Protein AF-A0A7S4ABC6-F1 (afdb_monomer_lite)

Sequence (219 aa):
KCPDIDGQDIGHNYNDQGQPLVSAASLENKSGLLPLHTALHVASSSECIELLIQSHPTGLVHSSEEQMQTPLVHAFSSEFSAPLQPVTNLKLLLAAYPTSRHGTYMDGRLAVKMEDALGMYPIHYACQNQTSFESIKIFIENFKRCVTYQNSDGDLPIHSMLSREHLFLAPTSGSVRGASLAKPLGLLTKKEKEWQKEVKQVQKLKMRILLEPLEMPEH

Secondary structure (DSSP, 8-state):
-PPP------TTSB-TTS-B---GGG---TTS--HHHHHHHTT--HHHHHHHHHH-GGGGGPPPTTT---HHHHHHSSTTTTTT--HHHHHHHTSEEE-STT--EEEGGGGGG---TTS--HHHHHHHTT--HHHHHHHHHH-GGGGG---TTS--HHHHHHT-TTTTS---S----S------GGG--HHHHHHHHHHHHHHHHHHHHHTSPP-PPP-

Radius of gyration: 21.7 Å; chains: 1; bounding box: 53×34×89 Å

pLDDT: mean 83.35, std 19.26, range [27.97, 98.12]

Structure (mmCIF, N/CA/C/O backbone):
data_AF-A0A7S4ABC6-F1
#
_entry.id   AF-A0A7S4ABC6-F1
#
loop_
_atom_site.group_PDB
_atom_site.id
_atom_site.type_symbol
_atom_site.label_atom_id
_atom_site.label_alt_id
_atom_site.label_comp_id
_atom_site.label_asym_id
_atom_site.label_entity_id
_atom_site.label_seq_id
_atom_site.pdbx_PDB_ins_code
_atom_site.Cartn_x
_atom_site.Cartn_y
_atom_site.Cartn_z
_atom_site.occupancy
_atom_site.B_iso_or_equiv
_atom_site.auth_seq_id
_atom_site.auth_comp_id
_atom_site.auth_asym_id
_atom_site.auth_atom_id
_atom_site.pdbx_PDB_model_num
ATOM 1 N N . LYS A 1 1 ? 18.495 8.854 -52.648 1.00 40.06 1 LYS A N 1
ATOM 2 C CA . LYS A 1 1 ? 18.164 9.969 -51.731 1.00 40.06 1 LYS A CA 1
ATOM 3 C C . LYS A 1 1 ? 16.650 10.011 -51.597 1.00 40.06 1 LYS A C 1
ATOM 5 O O . LYS A 1 1 ? 16.000 10.601 -52.447 1.00 40.06 1 LYS A O 1
ATOM 10 N N . CYS A 1 2 ? 16.114 9.291 -50.614 1.00 27.97 2 CYS A N 1
ATOM 11 C CA . CYS A 1 2 ? 14.751 9.520 -50.136 1.00 27.97 2 CYS A CA 1
ATOM 12 C C . CYS A 1 2 ? 14.827 10.616 -49.065 1.00 27.97 2 CYS A C 1
ATOM 14 O O . CYS A 1 2 ? 15.829 10.644 -48.347 1.00 27.97 2 CYS A O 1
ATOM 16 N N . PRO A 1 3 ? 13.868 11.551 -49.035 1.00 32.56 3 PRO A N 1
ATOM 17 C CA . PRO A 1 3 ? 13.955 12.740 -48.206 1.00 32.56 3 PRO A CA 1
ATOM 18 C C . PRO A 1 3 ? 13.598 12.419 -46.755 1.00 32.56 3 PRO A C 1
ATOM 20 O O . PRO A 1 3 ? 12.717 11.600 -46.497 1.00 32.56 3 PRO A O 1
ATOM 23 N N . ASP A 1 4 ? 14.304 13.089 -45.846 1.00 42.12 4 ASP A N 1
ATOM 24 C CA . ASP A 1 4 ? 14.007 13.166 -44.421 1.00 42.12 4 ASP A CA 1
ATOM 25 C C . ASP A 1 4 ? 12.549 13.586 -44.211 1.00 42.12 4 ASP A C 1
ATOM 27 O O . ASP A 1 4 ? 12.135 14.666 -44.640 1.00 42.12 4 ASP A O 1
ATOM 31 N N . ILE A 1 5 ? 11.778 12.727 -43.550 1.00 39.84 5 ILE A N 1
ATOM 32 C CA . ILE A 1 5 ? 10.480 13.080 -42.987 1.00 39.84 5 ILE A CA 1
ATOM 33 C C . ILE A 1 5 ? 10.521 12.645 -41.530 1.00 39.84 5 ILE A C 1
ATOM 35 O O . ILE A 1 5 ? 10.648 11.463 -41.225 1.00 39.84 5 ILE A O 1
ATOM 39 N N . ASP A 1 6 ? 10.462 13.666 -40.686 1.00 33.59 6 ASP A N 1
ATOM 40 C CA . ASP A 1 6 ? 10.336 13.658 -39.238 1.00 33.59 6 ASP A CA 1
ATOM 41 C C . ASP A 1 6 ? 11.548 13.133 -38.464 1.00 33.59 6 ASP A C 1
ATOM 43 O O . ASP A 1 6 ? 11.733 11.942 -38.232 1.00 33.59 6 ASP A O 1
ATOM 47 N N . GLY A 1 7 ? 12.338 14.092 -37.968 1.00 38.69 7 GLY A N 1
ATOM 48 C CA . GLY A 1 7 ? 13.243 13.925 -36.833 1.00 38.69 7 GLY A CA 1
ATOM 49 C C . GLY A 1 7 ? 12.483 13.549 -35.558 1.00 38.69 7 GLY A C 1
ATOM 50 O O . GLY A 1 7 ? 12.414 14.326 -34.609 1.00 38.69 7 GLY A O 1
ATOM 51 N N . GLN A 1 8 ? 11.893 12.357 -35.549 1.00 38.25 8 GLN A N 1
ATOM 52 C CA . GLN A 1 8 ? 11.327 11.707 -34.383 1.00 38.25 8 GLN A CA 1
ATOM 53 C C . GLN A 1 8 ? 12.439 10.927 -33.703 1.00 38.25 8 GLN A C 1
ATOM 55 O O . GLN A 1 8 ? 12.817 9.829 -34.107 1.00 38.25 8 GLN A O 1
ATOM 60 N N . ASP A 1 9 ? 12.970 11.586 -32.681 1.00 44.16 9 ASP A N 1
ATOM 61 C CA . ASP A 1 9 ? 13.775 11.039 -31.606 1.00 44.16 9 ASP A CA 1
ATOM 62 C C . ASP A 1 9 ? 13.458 9.551 -31.363 1.00 44.16 9 ASP A C 1
ATOM 64 O O . ASP A 1 9 ? 12.381 9.179 -30.890 1.00 44.16 9 ASP A O 1
ATOM 68 N N . ILE A 1 10 ? 14.420 8.683 -31.683 1.00 41.75 10 ILE A N 1
ATOM 69 C CA . ILE A 1 10 ? 14.470 7.255 -31.317 1.00 41.75 10 ILE A CA 1
ATOM 70 C C . ILE A 1 10 ? 14.699 7.076 -29.798 1.00 41.75 10 ILE A C 1
ATOM 72 O O . ILE A 1 10 ? 15.300 6.103 -29.344 1.00 41.75 10 ILE A O 1
ATOM 76 N N . GLY A 1 11 ? 14.204 8.033 -29.013 1.00 44.66 11 GLY A N 1
ATOM 77 C CA . GLY A 1 11 ? 14.556 8.310 -27.637 1.00 44.66 11 GLY A CA 1
ATOM 78 C C . GLY A 1 11 ? 14.325 7.142 -26.686 1.00 44.66 11 GLY A C 1
ATOM 79 O O . GLY A 1 11 ? 13.209 6.654 -26.502 1.00 44.66 11 GLY A O 1
ATOM 80 N N . HIS A 1 12 ? 15.424 6.797 -26.015 1.00 52.50 12 HIS A N 1
ATOM 81 C CA . HIS A 1 12 ? 15.518 6.314 -24.632 1.00 52.50 12 HIS A CA 1
ATOM 82 C C . HIS A 1 12 ? 15.431 4.822 -24.320 1.00 52.50 12 HIS A C 1
ATOM 84 O O . HIS A 1 12 ? 15.681 4.472 -23.171 1.00 52.50 12 HIS A O 1
ATOM 90 N N . ASN A 1 13 ? 15.203 3.929 -25.285 1.00 54.66 13 ASN A N 1
ATOM 91 C CA . ASN A 1 13 ? 15.213 2.489 -24.977 1.00 54.66 13 ASN A CA 1
ATOM 92 C C . ASN A 1 13 ? 16.492 1.763 -25.369 1.00 54.66 13 ASN A C 1
ATOM 94 O O . ASN A 1 13 ? 16.664 0.634 -24.927 1.00 54.66 13 ASN A O 1
ATOM 98 N N . TYR A 1 14 ? 17.379 2.370 -26.158 1.00 61.16 14 TYR A N 1
ATOM 99 C CA . TYR A 1 14 ? 18.653 1.773 -26.545 1.00 61.16 14 TYR A CA 1
ATOM 100 C C . TYR A 1 14 ? 19.758 2.837 -26.562 1.00 61.16 14 TYR A C 1
ATOM 102 O O . TYR A 1 14 ? 19.490 3.994 -26.874 1.00 61.16 14 TYR A O 1
ATOM 110 N N . ASN A 1 15 ? 20.982 2.468 -26.183 1.00 67.88 15 ASN A N 1
ATOM 111 C CA . ASN A 1 15 ? 22.143 3.353 -26.273 1.00 67.88 15 ASN A CA 1
ATOM 112 C C . ASN A 1 15 ? 22.646 3.455 -27.727 1.00 67.88 15 ASN A C 1
ATOM 114 O O . ASN A 1 15 ? 22.179 2.728 -28.605 1.00 67.88 15 ASN A O 1
ATOM 118 N N . ASP A 1 16 ? 23.654 4.296 -27.974 1.00 74.81 16 ASP A N 1
ATOM 119 C CA . ASP A 1 16 ? 24.271 4.487 -29.302 1.00 74.81 16 ASP A CA 1
ATOM 120 C C . ASP A 1 16 ? 24.864 3.197 -29.912 1.00 74.81 16 ASP A C 1
ATOM 122 O O . ASP A 1 16 ? 25.225 3.157 -31.086 1.00 74.81 16 ASP A O 1
ATOM 126 N N . GLN A 1 17 ? 24.970 2.128 -29.118 1.00 71.25 17 GLN A N 1
ATOM 127 C CA . GLN A 1 17 ? 25.455 0.806 -29.519 1.00 71.25 17 GLN A CA 1
ATOM 128 C C . GLN A 1 17 ? 24.309 -0.190 -29.774 1.00 71.25 17 GLN A C 1
ATOM 130 O O . GLN A 1 17 ? 24.563 -1.370 -30.012 1.00 71.25 17 GLN A O 1
ATOM 135 N N . GLY A 1 18 ? 23.047 0.252 -29.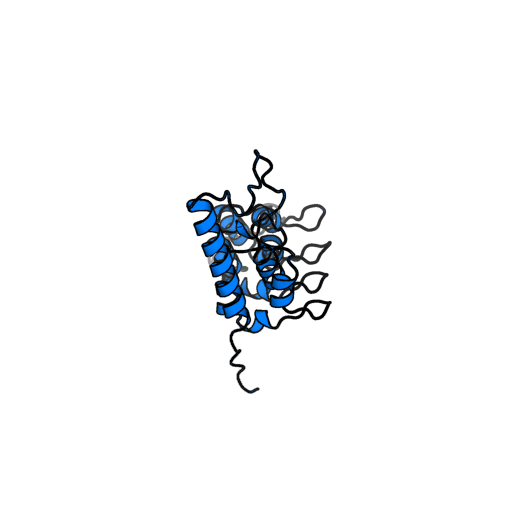711 1.00 66.81 18 GLY A N 1
ATOM 136 C CA . GLY A 1 18 ? 21.872 -0.599 -29.899 1.00 66.81 18 GLY A CA 1
ATOM 137 C C . GLY A 1 18 ? 21.605 -1.559 -28.736 1.00 66.81 18 GLY A C 1
ATOM 138 O O . GLY A 1 18 ? 20.903 -2.552 -28.921 1.00 66.81 18 GLY A O 1
ATOM 139 N N . GLN A 1 19 ? 22.150 -1.298 -27.542 1.00 62.00 19 GLN A N 1
ATOM 140 C CA . GLN A 1 19 ? 21.873 -2.081 -26.331 1.00 62.00 19 GLN A CA 1
ATOM 141 C C . GLN A 1 19 ? 20.716 -1.465 -25.552 1.00 62.00 19 GLN A C 1
ATOM 143 O O . GLN A 1 19 ? 20.691 -0.241 -25.429 1.00 62.00 19 GLN A O 1
ATOM 148 N N . PRO A 1 20 ? 19.789 -2.265 -25.000 1.00 62.12 20 PRO A N 1
ATOM 149 C CA . PRO A 1 20 ? 18.655 -1.723 -24.276 1.00 62.12 20 PRO A CA 1
ATOM 150 C C . PRO A 1 20 ? 19.123 -0.910 -23.064 1.00 62.12 20 PRO A C 1
ATOM 152 O O . PRO A 1 20 ? 19.943 -1.374 -22.271 1.00 62.12 20 PRO A O 1
ATOM 155 N N . LEU A 1 21 ? 18.614 0.312 -22.926 1.00 64.25 21 LEU A N 1
ATOM 156 C CA . LEU A 1 21 ? 18.840 1.154 -21.758 1.00 64.25 21 LEU A CA 1
ATOM 157 C C . LEU A 1 21 ? 17.998 0.596 -20.611 1.00 64.25 21 LEU A C 1
ATOM 159 O O . LEU A 1 21 ? 16.775 0.709 -20.602 1.00 64.25 21 LEU A O 1
ATOM 163 N N . VAL A 1 22 ? 18.664 -0.050 -19.655 1.00 70.75 22 VAL A N 1
ATOM 164 C CA . VAL A 1 22 ? 18.011 -0.616 -18.473 1.00 70.75 22 VAL A CA 1
ATOM 165 C C . VAL A 1 22 ? 18.016 0.426 -17.362 1.00 70.75 22 VAL A C 1
ATOM 167 O O . VAL A 1 22 ? 19.072 0.911 -16.954 1.00 70.75 22 VAL A O 1
ATOM 170 N N . SER A 1 23 ? 16.832 0.776 -16.865 1.00 84.31 23 SER A N 1
ATOM 171 C CA . SER A 1 23 ? 16.703 1.635 -15.690 1.00 84.31 23 SER A CA 1
ATOM 172 C C . SER A 1 23 ? 17.055 0.844 -14.434 1.00 84.31 23 SER A C 1
ATOM 174 O O . SER A 1 23 ? 16.576 -0.270 -14.243 1.00 84.31 23 SER A O 1
ATOM 176 N N . ALA A 1 24 ? 17.824 1.435 -13.516 1.00 89.31 24 ALA A N 1
ATOM 177 C CA . ALA A 1 24 ? 18.061 0.820 -12.208 1.00 89.31 24 ALA A CA 1
ATOM 178 C C . ALA A 1 24 ? 16.746 0.557 -11.443 1.00 89.31 24 ALA A C 1
ATOM 180 O O . ALA A 1 24 ? 16.688 -0.352 -10.622 1.00 89.31 24 ALA A O 1
ATOM 181 N N . ALA A 1 25 ? 15.675 1.303 -11.753 1.00 92.94 25 ALA A N 1
ATOM 182 C CA . ALA A 1 25 ? 14.343 1.098 -11.187 1.00 92.94 25 ALA A CA 1
ATOM 183 C C . ALA A 1 25 ? 13.691 -0.240 -11.593 1.00 92.94 25 ALA A C 1
ATOM 185 O O . ALA A 1 25 ? 12.755 -0.671 -10.921 1.00 92.94 25 ALA A O 1
ATOM 186 N N . SER A 1 26 ? 14.172 -0.895 -12.657 1.00 92.62 26 SER A N 1
ATOM 187 C CA . SER A 1 26 ? 13.672 -2.191 -13.135 1.00 92.62 26 SER A CA 1
ATOM 188 C C . SER A 1 26 ? 14.582 -3.370 -12.780 1.00 92.62 26 SER A C 1
ATOM 190 O O . SER A 1 26 ? 14.360 -4.468 -13.279 1.00 92.62 26 SER A O 1
ATOM 192 N N . LEU A 1 27 ? 15.641 -3.153 -11.994 1.00 93.94 27 LEU A N 1
ATOM 193 C CA . LEU A 1 27 ? 16.567 -4.211 -11.594 1.00 93.94 27 LEU A CA 1
ATOM 194 C C . LEU A 1 27 ? 16.176 -4.774 -10.231 1.00 93.94 27 LEU A C 1
ATOM 196 O O . LEU A 1 27 ? 16.007 -4.034 -9.265 1.00 93.94 27 LEU A O 1
ATOM 200 N N . GLU A 1 28 ? 16.078 -6.092 -10.153 1.00 95.19 28 GLU A N 1
ATOM 201 C CA . GLU A 1 28 ? 15.758 -6.801 -8.921 1.00 95.19 28 GLU A CA 1
ATOM 202 C C . GLU A 1 28 ? 17.008 -7.042 -8.069 1.00 95.19 28 GLU A C 1
ATOM 204 O O . GLU A 1 28 ? 18.119 -7.239 -8.572 1.00 95.19 28 GLU A O 1
ATOM 209 N N . ASN A 1 29 ? 16.828 -7.050 -6.748 1.00 94.38 29 ASN A N 1
ATOM 210 C CA . ASN A 1 29 ? 17.821 -7.622 -5.845 1.00 94.38 29 ASN A CA 1
ATOM 211 C C . ASN A 1 29 ? 17.721 -9.164 -5.821 1.00 94.38 29 ASN A C 1
ATOM 213 O O . ASN A 1 29 ? 16.922 -9.767 -6.528 1.00 94.38 29 ASN A O 1
ATOM 217 N N . LYS A 1 30 ? 18.522 -9.824 -4.974 1.00 93.31 30 LYS A N 1
ATOM 218 C CA . LYS A 1 30 ? 18.563 -11.298 -4.882 1.00 93.31 30 LYS A CA 1
ATOM 219 C C . LYS A 1 30 ? 17.258 -11.967 -4.422 1.00 93.31 30 LYS A C 1
ATOM 221 O O . LYS A 1 30 ? 17.176 -13.181 -4.521 1.00 93.31 30 LYS A O 1
ATOM 226 N N . SER A 1 31 ? 16.299 -11.200 -3.908 1.00 90.19 31 SER A N 1
ATOM 227 C CA . SER A 1 31 ? 14.981 -11.681 -3.475 1.00 90.19 31 SER A CA 1
ATOM 228 C C . SER A 1 31 ? 13.872 -11.299 -4.465 1.00 90.19 31 SER A C 1
ATOM 230 O O . SER A 1 31 ? 12.691 -11.324 -4.116 1.00 90.19 31 SER A O 1
ATOM 232 N N . GLY A 1 32 ? 14.233 -10.870 -5.680 1.00 95.00 32 GLY A N 1
ATOM 233 C CA . GLY A 1 32 ? 13.274 -10.437 -6.697 1.00 95.00 32 GLY A CA 1
ATOM 234 C C . GLY A 1 32 ? 12.625 -9.082 -6.394 1.00 95.00 32 GLY A C 1
ATOM 235 O O . GLY A 1 32 ? 11.527 -8.797 -6.857 1.00 95.00 32 GLY A O 1
ATOM 236 N N . LEU A 1 33 ? 13.238 -8.241 -5.548 1.00 96.69 33 LEU A N 1
ATOM 237 C CA . LEU A 1 33 ? 12.654 -6.949 -5.170 1.00 96.69 33 LEU A CA 1
ATOM 238 C C . LEU A 1 33 ? 13.211 -5.812 -6.024 1.00 96.69 33 LEU A C 1
ATOM 240 O O . LEU A 1 33 ? 14.406 -5.515 -5.979 1.00 96.69 33 LEU A O 1
ATOM 244 N N . LEU A 1 34 ? 12.317 -5.109 -6.723 1.00 97.38 34 LEU A N 1
ATOM 245 C CA . LEU A 1 34 ? 12.606 -3.802 -7.327 1.00 97.38 34 LEU A CA 1
ATOM 246 C C . LEU A 1 34 ? 12.896 -2.721 -6.262 1.00 97.38 34 LEU A C 1
ATOM 248 O O . LEU A 1 34 ? 12.367 -2.808 -5.149 1.00 97.38 34 LEU A O 1
ATOM 252 N N . PRO A 1 35 ? 13.602 -1.622 -6.597 1.00 97.94 35 PRO A N 1
ATOM 253 C CA . PRO A 1 35 ? 13.795 -0.488 -5.689 1.00 97.94 35 PRO A CA 1
ATOM 254 C C . PRO A 1 35 ? 12.489 0.088 -5.126 1.00 97.94 35 PRO A C 1
ATOM 256 O O . PRO A 1 35 ? 12.461 0.525 -3.977 1.00 97.94 35 PRO A O 1
ATOM 259 N N . LEU A 1 36 ? 11.395 0.030 -5.898 1.00 98.00 36 LEU A N 1
ATOM 260 C CA . LEU A 1 36 ? 10.066 0.460 -5.457 1.00 98.00 36 LEU A CA 1
ATOM 261 C C . LEU A 1 36 ? 9.555 -0.344 -4.248 1.00 98.00 36 LEU A C 1
ATOM 263 O O . LEU A 1 36 ? 8.989 0.248 -3.331 1.00 98.00 36 LEU A O 1
ATOM 267 N N . HIS A 1 37 ? 9.814 -1.657 -4.191 1.00 97.81 37 HIS A N 1
ATOM 268 C CA . HIS A 1 37 ? 9.481 -2.485 -3.025 1.00 97.81 37 HIS A CA 1
ATOM 269 C C . HIS A 1 37 ? 10.192 -1.979 -1.774 1.00 97.81 37 HIS A C 1
ATOM 271 O O . HIS A 1 37 ? 9.564 -1.764 -0.741 1.00 97.81 37 HIS A O 1
ATOM 277 N N . THR A 1 38 ? 11.502 -1.749 -1.881 1.00 96.75 38 THR A N 1
ATOM 278 C CA . THR A 1 38 ? 12.335 -1.291 -0.764 1.00 96.75 38 THR A CA 1
ATOM 279 C C . THR A 1 38 ? 11.913 0.095 -0.289 1.00 96.75 38 THR A C 1
ATOM 281 O O . THR A 1 38 ? 11.763 0.312 0.912 1.00 96.75 38 THR A O 1
ATOM 284 N N . ALA A 1 39 ? 11.671 1.025 -1.218 1.00 97.81 39 ALA A N 1
ATOM 285 C CA . ALA A 1 39 ? 11.246 2.383 -0.896 1.00 97.81 39 ALA A CA 1
ATOM 286 C C . ALA A 1 39 ? 9.916 2.393 -0.126 1.00 97.81 39 ALA A C 1
ATOM 288 O O . ALA A 1 39 ? 9.782 3.116 0.863 1.00 97.81 39 ALA A O 1
ATOM 289 N N . LEU A 1 40 ? 8.962 1.546 -0.523 1.00 97.81 40 LEU A N 1
ATOM 290 C CA . LEU A 1 40 ? 7.694 1.384 0.185 1.00 97.81 40 LEU A CA 1
ATOM 291 C C . LEU A 1 40 ? 7.864 0.658 1.515 1.00 97.81 40 LEU A C 1
ATOM 293 O O . LEU A 1 40 ? 7.291 1.102 2.503 1.00 97.81 40 LEU A O 1
ATOM 297 N N . HIS A 1 41 ? 8.691 -0.384 1.586 1.00 95.25 41 HIS A N 1
ATOM 298 C CA . HIS A 1 41 ? 8.956 -1.092 2.837 1.00 95.25 41 HIS A CA 1
ATOM 299 C C . HIS A 1 41 ? 9.500 -0.161 3.929 1.00 95.25 41 HIS A C 1
ATOM 301 O O . HIS A 1 41 ? 9.188 -0.350 5.099 1.00 95.25 41 HIS A O 1
ATOM 307 N N . VAL A 1 42 ? 10.267 0.872 3.573 1.00 94.75 42 VAL A N 1
ATOM 308 C CA . VAL A 1 42 ? 10.782 1.868 4.533 1.00 94.75 42 VAL A CA 1
ATOM 309 C C . VAL A 1 42 ? 9.937 3.147 4.622 1.00 94.75 42 VAL A C 1
ATOM 311 O O . VAL A 1 42 ? 10.363 4.106 5.258 1.00 94.75 42 VAL A O 1
ATOM 314 N N . ALA A 1 43 ? 8.754 3.177 3.994 1.00 95.69 43 ALA A N 1
ATOM 315 C CA . ALA A 1 43 ? 7.861 4.341 3.922 1.00 95.69 43 ALA A CA 1
ATOM 316 C C . ALA A 1 43 ? 8.571 5.629 3.443 1.00 95.69 43 ALA A C 1
ATOM 318 O O . ALA A 1 43 ? 8.463 6.693 4.053 1.00 95.69 43 ALA A O 1
ATOM 319 N N . SER A 1 44 ? 9.315 5.519 2.337 1.00 97.31 44 SER A N 1
ATOM 320 C CA . SER A 1 44 ? 10.036 6.633 1.705 1.00 97.31 44 SER A CA 1
ATOM 321 C C . SER A 1 44 ? 9.103 7.765 1.248 1.00 97.31 44 SER A C 1
ATOM 323 O O . SER A 1 44 ? 7.888 7.584 1.116 1.00 97.31 44 SER A O 1
ATOM 325 N N . SER A 1 45 ? 9.682 8.943 0.984 1.00 97.50 45 SER A N 1
ATOM 326 C CA . SER A 1 45 ? 8.923 10.133 0.580 1.00 97.50 45 SER A CA 1
ATOM 327 C C . SER A 1 45 ? 8.191 9.939 -0.750 1.00 97.50 45 SER A C 1
ATOM 329 O O . SER A 1 45 ? 8.623 9.167 -1.610 1.00 97.50 45 SER A O 1
ATOM 331 N N . SER A 1 46 ? 7.093 10.671 -0.936 1.00 97.69 46 SER A N 1
ATOM 332 C CA . SER A 1 46 ? 6.271 10.568 -2.142 1.00 97.69 46 SER A CA 1
ATOM 333 C C . SER A 1 46 ? 7.023 10.958 -3.410 1.00 97.69 46 SER A C 1
ATOM 335 O O . SER A 1 46 ? 6.782 10.355 -4.445 1.00 97.69 46 SER A O 1
ATOM 337 N N . GLU A 1 47 ? 7.987 11.876 -3.324 1.00 97.69 47 GLU A N 1
ATOM 338 C CA . GLU A 1 47 ? 8.851 12.257 -4.445 1.00 97.69 47 GLU A CA 1
ATOM 339 C C . GLU A 1 47 ? 9.740 11.086 -4.884 1.00 97.69 47 GLU A C 1
ATOM 341 O O . GLU A 1 47 ? 9.900 10.832 -6.075 1.00 97.69 47 GLU A O 1
ATOM 346 N N . CYS A 1 48 ? 10.291 10.327 -3.929 1.00 97.44 48 CYS A N 1
ATOM 347 C CA . CYS A 1 48 ? 11.077 9.132 -4.236 1.00 97.44 48 CYS A CA 1
ATOM 348 C C . CYS A 1 48 ? 10.209 8.058 -4.906 1.00 97.44 48 CYS A C 1
ATOM 350 O O . CYS A 1 48 ? 10.608 7.482 -5.920 1.00 97.44 48 CYS A O 1
ATOM 352 N N . ILE A 1 49 ? 9.007 7.824 -4.372 1.00 98.12 49 ILE A N 1
ATOM 353 C CA . ILE A 1 49 ? 8.047 6.872 -4.941 1.00 98.12 49 ILE A CA 1
ATOM 354 C C . ILE A 1 49 ? 7.620 7.293 -6.350 1.00 98.12 49 ILE A C 1
ATOM 356 O O . ILE A 1 49 ? 7.627 6.469 -7.261 1.00 98.12 49 ILE A O 1
ATOM 360 N N . GLU A 1 50 ? 7.303 8.570 -6.554 1.00 96.50 50 GLU A N 1
ATOM 361 C CA . GLU A 1 50 ? 6.897 9.105 -7.851 1.00 96.50 50 GLU A CA 1
ATOM 362 C C . GLU A 1 50 ? 7.998 8.943 -8.905 1.00 96.50 50 GLU A C 1
ATOM 364 O O . GLU A 1 50 ? 7.719 8.434 -9.989 1.00 96.50 50 GLU A O 1
ATOM 369 N N . LEU A 1 51 ? 9.251 9.280 -8.578 1.00 95.31 51 LEU A N 1
ATOM 370 C CA . LEU A 1 51 ? 10.385 9.106 -9.491 1.00 95.31 51 LEU A CA 1
ATOM 371 C C . LEU A 1 51 ? 10.586 7.639 -9.897 1.00 95.31 51 LEU A C 1
ATOM 373 O O . LEU A 1 51 ? 10.842 7.349 -11.068 1.00 95.31 51 LEU A O 1
ATOM 377 N N . LEU A 1 52 ? 10.454 6.705 -8.949 1.00 96.06 52 LEU A N 1
ATOM 378 C CA . LEU A 1 52 ? 10.577 5.272 -9.226 1.00 96.06 52 LEU A CA 1
ATOM 379 C C . LEU A 1 52 ? 9.444 4.767 -10.128 1.00 96.06 52 LEU A C 1
ATOM 381 O O . LEU A 1 52 ? 9.715 4.031 -11.077 1.00 96.06 52 LEU A O 1
ATOM 385 N N . ILE A 1 53 ? 8.201 5.193 -9.879 1.00 94.88 53 ILE A N 1
ATOM 386 C CA . ILE A 1 53 ? 7.052 4.813 -10.711 1.00 94.88 53 ILE A CA 1
ATOM 387 C C . ILE A 1 53 ? 7.178 5.410 -12.115 1.00 94.88 53 ILE A C 1
ATOM 389 O O . ILE A 1 53 ? 6.999 4.688 -13.089 1.00 94.88 53 ILE A O 1
ATOM 393 N N . GLN A 1 54 ? 7.531 6.692 -12.247 1.00 90.88 54 GLN A N 1
ATOM 394 C CA . GLN A 1 54 ? 7.729 7.338 -13.551 1.00 90.88 54 GLN A CA 1
ATOM 395 C C . GLN A 1 54 ? 8.842 6.665 -14.366 1.00 90.88 54 GLN A C 1
ATOM 397 O O . GLN A 1 54 ? 8.729 6.544 -15.583 1.00 90.88 54 GLN A O 1
ATOM 402 N N . SER A 1 55 ? 9.896 6.192 -13.695 1.00 90.12 55 SER A N 1
ATOM 403 C CA . SER A 1 55 ? 11.021 5.509 -14.341 1.00 90.12 55 SER A CA 1
ATOM 404 C C . SER A 1 55 ? 10.706 4.068 -14.752 1.00 90.12 55 SER A C 1
ATOM 406 O O . SER A 1 55 ? 11.312 3.557 -15.693 1.00 90.12 55 SER A O 1
ATOM 408 N N . HIS A 1 56 ? 9.809 3.383 -14.035 1.00 92.00 56 HIS A N 1
ATOM 409 C CA . HIS A 1 56 ? 9.421 2.006 -14.337 1.00 92.00 56 HIS A CA 1
ATOM 410 C C . HIS A 1 56 ? 7.967 1.702 -13.918 1.00 92.00 56 HIS A C 1
ATOM 412 O O . HIS A 1 56 ? 7.730 1.017 -12.918 1.00 92.00 56 HIS A O 1
ATOM 418 N N . PRO A 1 57 ? 6.965 2.155 -14.695 1.00 92.94 57 PRO A N 1
ATOM 419 C CA . PRO A 1 57 ? 5.561 2.053 -14.292 1.00 92.94 57 PRO A CA 1
ATOM 420 C C . PRO A 1 57 ? 5.033 0.618 -14.208 1.00 92.94 57 PRO A C 1
ATOM 422 O O . PRO A 1 57 ? 4.164 0.320 -13.392 1.00 92.94 57 PRO A O 1
ATOM 425 N N . THR A 1 58 ? 5.573 -0.302 -15.015 1.00 92.44 58 THR A N 1
ATOM 426 C CA . THR A 1 58 ? 5.247 -1.738 -14.929 1.00 92.44 58 THR A CA 1
ATOM 427 C C . THR A 1 58 ? 5.638 -2.347 -13.584 1.00 92.44 58 THR A C 1
ATOM 429 O O . THR A 1 58 ? 5.051 -3.348 -13.181 1.00 92.44 58 THR A O 1
ATOM 432 N N . GLY A 1 59 ? 6.558 -1.710 -12.851 1.00 94.31 59 GLY A N 1
ATOM 433 C CA . GLY A 1 59 ? 6.953 -2.106 -11.505 1.00 94.31 59 GLY A CA 1
ATOM 434 C C . GLY A 1 59 ? 5.814 -2.082 -10.486 1.00 94.31 59 GLY A C 1
ATOM 435 O O . GLY A 1 59 ? 5.894 -2.808 -9.504 1.00 94.31 59 GLY A O 1
ATOM 436 N N . LEU A 1 60 ? 4.734 -1.321 -10.725 1.00 96.06 60 LEU A N 1
ATOM 437 C CA . LEU A 1 60 ? 3.560 -1.236 -9.837 1.00 96.06 60 LEU A CA 1
ATOM 438 C C . LEU A 1 60 ? 2.896 -2.592 -9.548 1.00 96.06 60 LEU A C 1
ATOM 440 O O . LEU A 1 60 ? 2.299 -2.766 -8.488 1.00 96.06 60 LEU A O 1
ATOM 444 N N . VAL A 1 61 ? 2.994 -3.534 -10.488 1.00 95.88 61 VAL A N 1
ATOM 445 C CA . VAL A 1 61 ? 2.392 -4.878 -10.414 1.00 95.88 61 VAL A CA 1
ATOM 446 C C . VAL A 1 61 ? 3.446 -5.986 -10.432 1.00 95.88 61 VAL A C 1
ATOM 448 O O . VAL A 1 61 ? 3.120 -7.150 -10.637 1.00 95.88 61 VAL A O 1
ATOM 451 N N . HIS A 1 62 ? 4.720 -5.637 -10.256 1.00 96.06 62 HIS A N 1
ATOM 452 C CA . HIS A 1 62 ? 5.793 -6.619 -10.222 1.00 96.06 62 HIS A CA 1
ATOM 453 C C . HIS A 1 62 ? 5.736 -7.404 -8.912 1.00 96.06 62 HIS A C 1
ATOM 455 O O . HIS A 1 62 ? 5.844 -6.809 -7.847 1.00 96.06 62 HIS A O 1
ATOM 461 N N . SER A 1 63 ? 5.584 -8.720 -8.984 1.00 95.62 63 SER A N 1
ATOM 462 C CA . SER A 1 63 ? 5.594 -9.592 -7.810 1.00 95.62 63 SER A CA 1
ATOM 463 C C . SER A 1 63 ? 7.007 -10.079 -7.512 1.00 95.62 63 SER A C 1
ATOM 465 O O . SER A 1 63 ? 7.696 -10.532 -8.420 1.00 95.62 63 SER A O 1
ATOM 467 N N . SER A 1 64 ? 7.406 -10.036 -6.241 1.00 94.31 64 SER A N 1
ATOM 468 C CA . SER A 1 64 ? 8.667 -10.625 -5.787 1.00 94.31 64 SER A CA 1
ATOM 469 C C . SER A 1 64 ? 8.725 -12.135 -6.027 1.00 94.31 64 SER A C 1
ATOM 471 O O . SER A 1 64 ? 7.698 -12.815 -6.019 1.00 94.31 64 SER A O 1
ATOM 473 N N . GLU A 1 65 ? 9.928 -12.680 -6.192 1.00 90.38 65 GLU A N 1
ATOM 474 C CA . GLU A 1 65 ? 10.106 -14.104 -6.501 1.00 90.38 65 GLU A CA 1
ATOM 475 C C . GLU A 1 65 ? 9.729 -15.009 -5.316 1.00 90.38 65 GLU A C 1
ATOM 477 O O . GLU A 1 65 ? 9.045 -16.014 -5.489 1.00 90.38 65 GLU A O 1
ATOM 482 N N . GLU A 1 66 ? 10.132 -14.641 -4.096 1.00 88.25 66 GLU A N 1
ATOM 483 C CA . GLU A 1 66 ? 9.989 -15.521 -2.925 1.00 88.25 66 GLU A CA 1
ATOM 484 C C . GLU A 1 66 ? 8.559 -15.598 -2.372 1.00 88.25 66 GLU A C 1
ATOM 486 O O . GLU A 1 66 ? 8.145 -16.643 -1.877 1.00 88.25 66 GLU A O 1
ATOM 491 N N . GLN A 1 67 ? 7.820 -14.485 -2.393 1.00 92.75 67 GLN A N 1
ATOM 492 C CA . GLN A 1 67 ? 6.515 -14.368 -1.724 1.00 92.75 67 GLN A CA 1
ATOM 493 C C . GLN A 1 67 ? 5.414 -13.866 -2.657 1.00 92.75 67 GLN A C 1
ATOM 495 O O . GLN A 1 67 ? 4.293 -13.664 -2.209 1.00 92.75 67 GLN A O 1
ATOM 500 N N . MET A 1 68 ? 5.707 -13.636 -3.940 1.00 95.56 68 MET A N 1
ATOM 501 C CA . MET A 1 68 ? 4.768 -13.057 -4.907 1.00 95.56 68 MET A CA 1
ATOM 502 C C . MET A 1 68 ? 4.222 -11.678 -4.500 1.00 95.56 68 MET A C 1
ATOM 504 O O . MET A 1 68 ? 3.173 -11.242 -4.978 1.00 95.56 68 MET A O 1
ATOM 508 N N . GLN A 1 69 ? 4.935 -10.955 -3.635 1.00 95.81 69 GLN A N 1
ATOM 509 C CA . GLN A 1 69 ? 4.456 -9.693 -3.082 1.00 95.81 69 GLN A CA 1
ATOM 510 C C . GLN A 1 69 ? 4.693 -8.554 -4.062 1.00 95.81 69 GLN A C 1
ATOM 512 O O . GLN A 1 69 ? 5.818 -8.335 -4.499 1.00 95.81 69 GLN A O 1
ATOM 517 N N . THR A 1 70 ? 3.634 -7.808 -4.366 1.00 97.19 70 THR A N 1
ATOM 518 C CA . THR A 1 70 ? 3.725 -6.562 -5.135 1.00 97.19 70 THR A CA 1
ATOM 519 C C . THR A 1 70 ? 4.270 -5.419 -4.268 1.00 97.19 70 THR A C 1
ATOM 521 O O . THR A 1 70 ? 4.244 -5.513 -3.030 1.00 97.19 70 THR A O 1
ATOM 524 N N . PRO A 1 71 ? 4.677 -4.273 -4.854 1.00 97.69 71 PRO A N 1
ATOM 525 C CA . PRO A 1 71 ? 5.106 -3.130 -4.058 1.00 97.69 71 PRO A CA 1
ATOM 526 C C . PRO A 1 71 ? 3.996 -2.628 -3.128 1.00 97.69 71 PRO A C 1
ATOM 528 O O . PRO A 1 71 ? 4.269 -2.219 -2.000 1.00 97.69 71 PRO A O 1
ATOM 531 N N . LEU A 1 72 ? 2.732 -2.715 -3.562 1.00 97.62 72 LEU A N 1
ATOM 532 C CA . LEU A 1 72 ? 1.583 -2.330 -2.745 1.00 97.62 72 LEU A CA 1
ATOM 533 C C . LEU A 1 72 ? 1.411 -3.242 -1.520 1.00 97.62 72 LEU A C 1
ATOM 535 O O . LEU A 1 72 ? 1.094 -2.737 -0.446 1.00 97.62 72 LEU A O 1
ATOM 539 N N . VAL A 1 73 ? 1.668 -4.551 -1.640 1.00 96.94 73 VAL A N 1
ATOM 540 C CA . VAL A 1 73 ? 1.718 -5.456 -0.477 1.00 96.94 73 VAL A CA 1
ATOM 541 C C . VAL A 1 73 ? 2.861 -5.055 0.461 1.00 96.94 73 VAL A C 1
ATOM 543 O O . VAL A 1 73 ? 2.645 -4.892 1.660 1.00 96.94 73 VAL A O 1
ATOM 546 N N . HIS A 1 74 ? 4.061 -4.809 -0.074 1.00 95.31 74 HIS A N 1
ATOM 547 C CA . HIS A 1 74 ? 5.229 -4.395 0.718 1.00 95.31 74 HIS A CA 1
ATOM 548 C C . HIS A 1 74 ? 5.044 -3.072 1.474 1.00 95.31 74 HIS A C 1
ATOM 550 O O . HIS A 1 74 ? 5.600 -2.906 2.560 1.00 95.31 74 HIS A O 1
ATOM 556 N N . ALA A 1 75 ? 4.239 -2.146 0.946 1.00 96.88 75 ALA A N 1
ATOM 557 C CA . ALA A 1 75 ? 3.893 -0.912 1.649 1.00 96.88 75 ALA A CA 1
ATOM 558 C C . ALA A 1 75 ? 3.197 -1.179 2.998 1.00 96.88 75 ALA A C 1
ATOM 560 O O . ALA A 1 75 ? 3.344 -0.387 3.934 1.00 96.88 75 ALA A O 1
ATOM 561 N N . PHE A 1 76 ? 2.464 -2.293 3.110 1.00 97.06 76 PHE A N 1
ATOM 562 C CA . PHE A 1 76 ? 1.638 -2.615 4.274 1.00 97.06 76 PHE A CA 1
ATOM 563 C C . PHE A 1 76 ? 2.048 -3.890 5.022 1.00 97.06 76 PHE A C 1
ATOM 565 O O . PHE A 1 76 ? 1.512 -4.132 6.100 1.00 97.06 76 PHE A O 1
ATOM 572 N N . SER A 1 77 ? 2.993 -4.690 4.520 1.00 93.62 77 SER A N 1
ATOM 573 C CA . SER A 1 77 ? 3.355 -5.994 5.105 1.00 93.62 77 SER A CA 1
ATOM 574 C C . SER A 1 77 ? 4.059 -5.911 6.467 1.00 93.62 77 SER A C 1
ATOM 576 O O . SER A 1 77 ? 4.014 -6.861 7.245 1.00 93.62 77 SER A O 1
ATOM 578 N N . SER A 1 78 ? 4.666 -4.766 6.788 1.00 91.50 78 SER A N 1
ATOM 579 C CA . SER A 1 78 ? 5.360 -4.516 8.057 1.00 91.50 78 SER A CA 1
ATOM 580 C C . SER A 1 78 ? 4.479 -3.762 9.053 1.00 91.50 78 SER A C 1
ATOM 582 O O . SER A 1 78 ? 3.940 -2.700 8.736 1.00 91.50 78 SER A O 1
ATOM 584 N N . GLU A 1 79 ? 4.422 -4.243 10.298 1.00 89.75 79 GLU A N 1
ATOM 585 C CA . GLU A 1 79 ? 3.743 -3.553 11.405 1.00 89.75 79 GLU A CA 1
ATOM 586 C C . GLU A 1 79 ? 4.339 -2.177 11.741 1.00 89.75 79 GLU A C 1
ATOM 588 O O . GLU A 1 79 ? 3.656 -1.333 12.320 1.00 89.75 79 GLU A O 1
ATOM 593 N N . PHE A 1 80 ? 5.598 -1.938 11.362 1.00 88.75 80 PHE A N 1
ATOM 594 C CA . PHE A 1 80 ? 6.288 -0.669 11.590 1.00 88.75 80 PHE A CA 1
ATOM 595 C C . PHE A 1 80 ? 6.036 0.324 10.460 1.00 88.75 80 PHE A C 1
ATOM 597 O O . PHE A 1 80 ? 5.858 1.514 10.710 1.00 88.75 80 PHE A O 1
ATOM 604 N N . SER A 1 81 ? 6.010 -0.158 9.219 1.00 90.75 81 SER A N 1
ATOM 605 C CA . SER A 1 81 ? 5.963 0.701 8.033 1.00 90.75 81 SER A CA 1
ATOM 606 C C . SER A 1 81 ? 4.537 1.054 7.632 1.00 90.75 81 SER A C 1
ATOM 608 O O . SER A 1 81 ? 4.273 2.180 7.216 1.00 90.75 81 SER A O 1
ATOM 610 N N . ALA A 1 82 ? 3.592 0.127 7.802 1.00 94.12 82 ALA A N 1
ATOM 611 C CA . ALA A 1 82 ? 2.206 0.313 7.386 1.00 94.12 82 ALA A CA 1
ATOM 612 C C . ALA A 1 82 ? 1.499 1.513 8.058 1.00 94.12 82 ALA A C 1
ATOM 614 O O . ALA A 1 82 ? 0.759 2.213 7.360 1.00 94.12 82 ALA A O 1
ATOM 615 N N . PRO A 1 83 ? 1.714 1.822 9.358 1.00 93.25 83 PRO A N 1
ATOM 616 C CA . PRO A 1 83 ? 1.176 3.037 9.980 1.00 93.25 83 PRO A CA 1
ATOM 617 C C . PRO A 1 83 ? 1.841 4.328 9.489 1.00 93.25 83 PRO A C 1
ATOM 619 O O . PRO A 1 83 ? 1.243 5.397 9.604 1.00 93.25 83 PRO A O 1
ATOM 622 N N . LEU A 1 84 ? 3.072 4.237 8.975 1.00 94.88 84 LEU A N 1
ATOM 623 C CA . LEU A 1 84 ? 3.877 5.377 8.534 1.00 94.88 84 LEU A CA 1
ATOM 624 C C . LEU A 1 84 ? 3.654 5.735 7.063 1.00 94.88 84 LEU A C 1
ATOM 626 O O . LEU A 1 84 ? 4.081 6.810 6.648 1.00 94.88 84 LEU A O 1
ATOM 630 N N . GLN A 1 85 ? 2.985 4.876 6.285 1.00 95.88 85 GLN A N 1
ATOM 631 C CA . GLN A 1 85 ? 2.713 5.139 4.873 1.00 95.88 85 GLN A CA 1
ATOM 632 C C . GLN A 1 85 ? 1.940 6.451 4.686 1.00 95.88 85 GLN A C 1
ATOM 634 O O . GLN A 1 85 ? 0.783 6.552 5.118 1.00 95.88 85 GLN A O 1
ATOM 639 N N . PRO A 1 86 ? 2.518 7.440 3.981 1.00 95.94 86 PRO A N 1
ATOM 640 C CA . PRO A 1 86 ? 1.782 8.618 3.567 1.00 95.94 86 PRO A CA 1
ATOM 641 C C . PRO A 1 86 ? 0.613 8.219 2.667 1.00 95.94 86 PRO A C 1
ATOM 643 O O . PRO A 1 86 ? 0.761 7.428 1.734 1.00 95.94 86 PRO A O 1
ATOM 646 N N . VAL A 1 87 ? -0.546 8.839 2.884 1.00 96.56 87 VAL A N 1
ATOM 647 C CA . VAL A 1 87 ? -1.721 8.660 2.014 1.00 96.56 87 VAL A CA 1
ATOM 648 C C . VAL A 1 87 ? -1.390 8.987 0.550 1.00 96.56 87 VAL A C 1
ATOM 650 O O . VAL A 1 87 ? -1.920 8.362 -0.366 1.00 96.56 87 VAL A O 1
ATOM 653 N N . THR A 1 88 ? -0.472 9.927 0.320 1.00 97.62 88 THR A N 1
ATOM 654 C CA . THR A 1 88 ? 0.022 10.284 -1.014 1.00 97.62 88 THR A CA 1
ATOM 655 C C . THR A 1 88 ? 0.719 9.117 -1.715 1.00 97.62 88 THR A C 1
ATOM 657 O O . THR A 1 88 ? 0.473 8.920 -2.900 1.00 97.62 88 THR A O 1
ATOM 660 N N . ASN A 1 89 ? 1.493 8.283 -1.006 1.00 97.62 89 ASN A N 1
ATOM 661 C CA . ASN A 1 89 ? 2.125 7.103 -1.610 1.00 97.62 89 ASN A CA 1
ATOM 662 C C . ASN A 1 89 ? 1.066 6.123 -2.116 1.00 97.62 89 ASN A C 1
ATOM 664 O O . ASN A 1 89 ? 1.165 5.646 -3.240 1.00 97.62 89 ASN A O 1
ATOM 668 N N . LEU A 1 90 ? 0.012 5.877 -1.331 1.00 97.50 90 LEU A N 1
ATOM 669 C CA . LEU A 1 90 ? -1.095 5.030 -1.776 1.00 97.50 90 LEU A CA 1
ATOM 670 C C . LEU A 1 90 ? -1.794 5.616 -3.012 1.00 97.50 90 LEU A C 1
ATOM 672 O O . LEU A 1 90 ? -2.078 4.887 -3.953 1.00 97.50 90 LEU A O 1
ATOM 676 N N . LYS A 1 91 ? -2.033 6.932 -3.049 1.00 97.44 91 LYS A N 1
ATOM 677 C CA . LYS A 1 91 ? -2.634 7.590 -4.222 1.00 97.44 91 LYS A CA 1
ATOM 678 C C . LYS A 1 91 ? -1.763 7.464 -5.472 1.00 97.44 91 LYS A C 1
ATOM 680 O O . LYS A 1 91 ? -2.307 7.207 -6.540 1.00 97.44 91 LYS A O 1
ATOM 685 N N . LEU A 1 92 ? -0.443 7.604 -5.333 1.00 97.50 92 LEU A N 1
ATOM 686 C CA . LEU A 1 92 ? 0.506 7.371 -6.423 1.00 97.50 92 LEU A CA 1
ATOM 687 C C . LEU A 1 92 ? 0.440 5.912 -6.888 1.00 97.50 92 LEU A C 1
ATOM 689 O O . LEU A 1 92 ? 0.258 5.656 -8.069 1.00 97.50 92 LEU A O 1
ATOM 693 N N . LEU A 1 93 ? 0.478 4.944 -5.971 1.00 96.75 93 LEU A N 1
ATOM 694 C CA . LEU A 1 93 ? 0.416 3.520 -6.322 1.00 96.75 93 LEU A CA 1
ATOM 695 C C . LEU A 1 93 ? -0.896 3.092 -6.988 1.00 96.75 93 LEU A C 1
ATOM 697 O O . LEU A 1 93 ? -0.900 2.086 -7.683 1.00 96.75 93 LEU A O 1
ATOM 701 N N . LEU A 1 94 ? -1.997 3.817 -6.774 1.00 96.25 94 LEU A N 1
ATOM 702 C CA . LEU A 1 94 ? -3.306 3.540 -7.380 1.00 96.25 94 LEU A CA 1
ATOM 703 C C . LEU A 1 94 ? -3.590 4.389 -8.631 1.00 96.25 94 LEU A C 1
ATOM 705 O O . LEU A 1 94 ? -4.681 4.299 -9.199 1.00 96.25 94 LEU A O 1
ATOM 709 N N . ALA A 1 95 ? -2.650 5.235 -9.054 1.00 94.69 95 ALA A N 1
ATOM 710 C CA . ALA A 1 95 ? -2.797 6.047 -10.254 1.00 94.69 95 ALA A CA 1
ATOM 711 C C . ALA A 1 95 ? -2.480 5.248 -11.531 1.00 94.69 95 ALA A C 1
ATOM 713 O O . ALA A 1 95 ? -1.968 4.126 -11.492 1.00 94.69 95 ALA A O 1
ATOM 714 N N . ALA A 1 96 ? -2.810 5.837 -12.682 1.00 92.25 96 ALA A N 1
ATOM 715 C CA . ALA A 1 96 ? -2.472 5.289 -13.989 1.00 92.25 96 ALA A CA 1
ATOM 716 C C . ALA A 1 96 ? -1.256 6.015 -14.578 1.00 92.25 96 ALA A C 1
ATOM 718 O O . ALA A 1 96 ? -1.206 7.245 -14.563 1.00 92.25 96 ALA A O 1
ATOM 719 N N . TYR A 1 97 ? -0.312 5.258 -15.136 1.00 90.25 97 TYR A N 1
ATOM 720 C CA . TYR A 1 97 ? 0.947 5.779 -15.674 1.00 90.25 97 TYR A CA 1
ATOM 721 C C . TYR A 1 97 ? 1.209 5.275 -17.096 1.00 90.25 97 TYR A C 1
ATOM 723 O O . TYR A 1 97 ? 0.937 4.109 -17.380 1.00 90.25 97 TYR A O 1
ATOM 731 N N . PRO A 1 98 ? 1.747 6.109 -17.999 1.00 86.88 98 PRO A N 1
ATOM 732 C CA . PRO A 1 98 ? 2.055 5.698 -19.367 1.00 86.88 98 PRO A CA 1
ATOM 733 C C . PRO A 1 98 ? 3.227 4.707 -19.402 1.00 86.88 98 PRO A C 1
ATOM 735 O O . PRO A 1 98 ? 4.247 4.942 -18.767 1.00 86.88 98 PRO A O 1
ATOM 738 N N . THR A 1 99 ? 3.109 3.616 -20.163 1.00 81.88 99 THR A N 1
ATOM 739 C CA . THR A 1 99 ? 4.154 2.574 -20.281 1.00 81.88 99 THR A CA 1
ATOM 740 C C . THR A 1 99 ? 4.804 2.468 -21.646 1.00 81.88 99 THR A C 1
ATOM 742 O O . THR A 1 99 ? 5.927 1.983 -21.753 1.00 81.88 99 THR A O 1
ATOM 745 N N . SER A 1 100 ? 4.114 2.882 -22.706 1.00 72.38 100 SER A N 1
ATOM 746 C CA . SER A 1 100 ? 4.670 2.889 -24.055 1.00 72.38 100 SER A CA 1
ATOM 747 C C . SER A 1 100 ? 4.249 4.141 -24.804 1.00 72.38 100 SER A C 1
ATOM 749 O O . SER A 1 100 ? 3.213 4.748 -24.524 1.00 72.38 100 SER A O 1
ATOM 751 N N . ARG A 1 101 ? 5.029 4.484 -25.828 1.00 62.50 101 ARG A N 1
ATOM 752 C CA . ARG A 1 101 ? 4.745 5.596 -26.744 1.00 62.50 101 ARG A CA 1
ATOM 753 C C . ARG A 1 101 ? 3.395 5.494 -27.463 1.00 62.50 101 ARG A C 1
ATOM 755 O O . ARG A 1 101 ? 2.915 6.491 -27.980 1.00 62.50 101 ARG A O 1
ATOM 762 N N . HIS A 1 102 ? 2.784 4.308 -27.503 1.00 68.12 102 HIS A N 1
ATOM 763 C CA . HIS A 1 102 ? 1.482 4.093 -28.138 1.00 68.12 102 HIS A CA 1
ATOM 764 C C . HIS A 1 102 ? 0.305 4.404 -27.195 1.00 68.12 102 HIS A C 1
ATOM 766 O O . HIS A 1 102 ? -0.837 4.110 -27.535 1.00 68.12 102 HIS A O 1
ATOM 772 N N . GLY A 1 103 ? 0.568 4.975 -26.011 1.00 69.19 103 GLY A N 1
ATOM 773 C CA . GLY A 1 103 ? -0.472 5.368 -25.060 1.00 69.19 103 GLY A CA 1
ATOM 774 C C . GLY A 1 103 ? -1.035 4.204 -24.245 1.00 69.19 103 GLY A C 1
ATOM 775 O O . GLY A 1 103 ? -2.172 4.272 -23.789 1.00 69.19 103 GLY A O 1
ATOM 776 N N . THR A 1 104 ? -0.274 3.120 -24.063 1.00 84.88 104 THR A N 1
ATOM 777 C CA . THR A 1 104 ? -0.643 2.086 -23.085 1.00 84.88 104 THR A CA 1
ATOM 778 C C . THR A 1 104 ? -0.419 2.617 -21.673 1.00 84.88 104 THR A C 1
ATOM 780 O O . THR A 1 104 ? 0.565 3.315 -21.424 1.00 84.88 104 THR A O 1
ATOM 783 N N . TYR A 1 105 ? -1.308 2.263 -20.745 1.00 88.06 105 TYR A N 1
ATOM 784 C CA . TYR A 1 105 ? -1.226 2.682 -19.348 1.00 88.06 105 TYR A CA 1
ATOM 785 C C . TYR A 1 105 ? -1.091 1.470 -18.426 1.00 88.06 105 TYR A C 1
ATOM 787 O O . TYR A 1 105 ? -1.792 0.474 -18.596 1.00 88.06 105 TYR A O 1
ATOM 795 N N . MET A 1 106 ? -0.222 1.581 -17.425 1.00 92.56 106 MET A N 1
ATOM 796 C CA . MET A 1 106 ? -0.272 0.765 -16.216 1.00 92.56 106 MET A CA 1
ATOM 797 C C . MET A 1 106 ? -1.262 1.394 -15.248 1.00 92.56 106 MET A C 1
ATOM 799 O O . MET A 1 106 ? -1.020 2.496 -14.764 1.00 92.56 106 MET A O 1
ATOM 803 N N . ASP A 1 107 ? -2.355 0.691 -14.957 1.00 93.94 107 ASP A N 1
ATOM 804 C CA . ASP A 1 107 ? -3.288 1.063 -13.893 1.00 93.94 107 ASP A CA 1
ATOM 805 C C . ASP A 1 107 ? -2.862 0.406 -12.575 1.00 93.94 107 ASP A C 1
ATOM 807 O O . ASP A 1 107 ? -2.989 -0.808 -12.396 1.00 93.94 107 ASP A O 1
ATOM 811 N N . GLY A 1 108 ? -2.372 1.215 -11.638 1.00 92.19 108 GLY A N 1
ATOM 812 C CA . GLY A 1 108 ? -1.935 0.756 -10.327 1.00 92.19 108 GLY A CA 1
ATOM 813 C C . GLY A 1 108 ? -3.042 0.111 -9.482 1.00 92.19 108 GLY A C 1
ATOM 814 O O . GLY A 1 108 ? -2.757 -0.719 -8.618 1.00 92.19 108 GLY A O 1
ATOM 815 N N . ARG A 1 109 ? -4.327 0.375 -9.777 1.00 94.44 109 ARG A N 1
ATOM 816 C CA . ARG A 1 109 ? -5.455 -0.297 -9.100 1.00 94.44 109 ARG A CA 1
ATOM 817 C C . ARG A 1 109 ? -5.473 -1.808 -9.312 1.00 94.44 109 ARG A C 1
ATOM 819 O O . ARG A 1 109 ? -6.093 -2.513 -8.516 1.00 94.44 109 ARG A O 1
ATOM 826 N N . LEU A 1 110 ? -4.795 -2.323 -10.341 1.00 94.25 110 LEU A N 1
ATOM 827 C CA . LEU A 1 110 ? -4.635 -3.765 -10.535 1.00 94.25 110 LEU A CA 1
ATOM 828 C C . LEU A 1 110 ? -3.943 -4.423 -9.333 1.00 94.25 110 LEU A C 1
ATOM 830 O O . LEU A 1 110 ? -4.358 -5.505 -8.923 1.00 94.25 110 LEU A O 1
ATOM 834 N N . ALA A 1 111 ? -2.983 -3.737 -8.703 1.00 94.81 111 ALA A N 1
ATOM 835 C CA . ALA A 1 111 ? -2.247 -4.257 -7.553 1.00 94.81 111 ALA A CA 1
ATOM 836 C C . ALA A 1 111 ? -3.140 -4.516 -6.325 1.00 94.81 111 ALA A C 1
ATOM 838 O O . ALA A 1 111 ? -2.805 -5.350 -5.491 1.00 94.81 111 ALA A O 1
ATOM 839 N N . VAL A 1 112 ? -4.308 -3.864 -6.216 1.00 96.06 112 VAL A N 1
ATOM 840 C CA . VAL A 1 112 ? -5.283 -4.113 -5.130 1.00 96.06 112 VAL A CA 1
ATOM 841 C C . VAL A 1 112 ? -5.840 -5.539 -5.183 1.00 96.06 112 VAL A C 1
ATOM 843 O O . VAL A 1 112 ? -6.250 -6.077 -4.157 1.00 96.06 112 VAL A O 1
ATOM 846 N N . LYS A 1 113 ? -5.861 -6.148 -6.374 1.00 95.31 113 LYS A N 1
ATOM 847 C CA . LYS A 1 113 ? -6.393 -7.494 -6.629 1.00 95.31 113 LYS A CA 1
ATOM 848 C C . LYS A 1 113 ? -5.306 -8.561 -6.725 1.00 95.31 113 LYS A C 1
ATOM 850 O O . LYS A 1 113 ? -5.611 -9.686 -7.103 1.00 95.31 113 LYS A O 1
ATOM 855 N N . MET A 1 114 ? -4.054 -8.199 -6.463 1.00 96.75 114 MET A N 1
ATOM 856 C CA . MET A 1 114 ? -2.939 -9.133 -6.498 1.00 96.75 114 MET A CA 1
ATOM 857 C C . MET A 1 114 ? -2.680 -9.622 -5.084 1.00 96.75 114 MET A C 1
ATOM 859 O O . MET A 1 114 ? -2.283 -8.846 -4.215 1.00 96.75 114 MET A O 1
ATOM 863 N N . GLU A 1 115 ? -2.960 -10.897 -4.867 1.00 96.88 115 GLU A N 1
ATOM 864 C CA . GLU A 1 115 ? -2.589 -11.603 -3.652 1.00 96.88 115 GLU A CA 1
ATOM 865 C C . GLU A 1 115 ? -1.139 -12.078 -3.718 1.00 96.88 115 GLU A C 1
ATOM 867 O O . GLU A 1 115 ? -0.564 -12.239 -4.797 1.00 96.88 115 GLU A O 1
ATOM 872 N N . ASP A 1 116 ? -0.550 -12.267 -2.547 1.00 97.50 116 ASP A N 1
ATOM 873 C CA . ASP A 1 116 ? 0.762 -12.878 -2.410 1.00 97.50 116 ASP A CA 1
ATOM 874 C C . ASP A 1 116 ? 0.661 -14.409 -2.260 1.00 97.50 116 ASP A C 1
ATOM 876 O O . ASP A 1 116 ? -0.414 -14.995 -2.399 1.00 97.50 116 ASP A O 1
ATOM 880 N N . ALA A 1 117 ? 1.776 -15.079 -1.965 1.00 97.00 117 ALA A N 1
ATOM 881 C CA . ALA A 1 117 ? 1.823 -16.535 -1.819 1.00 97.00 117 ALA A CA 1
ATOM 882 C C . ALA A 1 117 ? 0.921 -17.094 -0.693 1.00 97.00 117 ALA A C 1
ATOM 884 O O . ALA A 1 117 ? 0.628 -18.290 -0.681 1.00 97.00 117 ALA A O 1
ATOM 885 N N . LEU A 1 118 ? 0.463 -16.254 0.244 1.00 96.69 118 LEU A N 1
ATOM 886 C CA . LEU A 1 118 ? -0.471 -16.617 1.316 1.00 96.69 118 LEU A CA 1
ATOM 887 C C . LEU A 1 118 ? -1.936 -16.315 0.949 1.00 96.69 118 LEU A C 1
ATOM 889 O O . LEU A 1 118 ? -2.823 -16.422 1.799 1.00 96.69 118 LEU A O 1
ATOM 893 N N . GLY A 1 119 ? -2.209 -15.895 -0.289 1.00 97.75 119 GLY A N 1
ATOM 894 C CA . GLY A 1 119 ? -3.517 -15.373 -0.680 1.00 97.75 119 GLY A CA 1
ATOM 895 C C . GLY A 1 119 ? -3.810 -14.004 -0.050 1.00 97.75 119 GLY A C 1
ATOM 896 O O . GLY A 1 119 ? -4.943 -13.525 -0.064 1.00 97.75 119 GLY A O 1
ATOM 897 N N . MET A 1 120 ? -2.813 -13.337 0.542 1.00 97.88 120 MET A N 1
ATOM 898 C CA . MET A 1 120 ? -3.031 -12.082 1.251 1.00 97.88 120 MET A CA 1
ATOM 899 C C . MET A 1 120 ? -3.003 -10.908 0.274 1.00 97.88 120 MET A C 1
ATOM 901 O O . MET A 1 120 ? -1.971 -10.507 -0.256 1.00 97.88 120 MET A O 1
ATOM 905 N N . TYR A 1 121 ? -4.170 -10.307 0.066 1.00 97.94 121 TYR A N 1
ATOM 906 C CA . TYR A 1 121 ? -4.310 -9.034 -0.648 1.00 97.94 121 TYR A CA 1
ATOM 907 C C . TYR A 1 121 ? -3.769 -7.861 0.192 1.00 97.94 121 TYR A C 1
ATOM 909 O O . TYR A 1 121 ? -3.833 -7.923 1.425 1.00 97.94 121 TYR A O 1
ATOM 917 N N . PRO A 1 122 ? -3.362 -6.729 -0.420 1.00 97.44 122 PRO A N 1
ATOM 918 C CA . PRO A 1 122 ? -2.844 -5.568 0.309 1.00 97.44 122 PRO A CA 1
ATOM 919 C C . PRO A 1 122 ? -3.750 -5.065 1.441 1.00 97.44 122 PRO A C 1
ATOM 921 O O . PRO A 1 122 ? -3.261 -4.610 2.474 1.00 97.44 122 PRO A O 1
ATOM 924 N N . ILE A 1 123 ? -5.076 -5.171 1.278 1.00 97.56 123 ILE A N 1
ATOM 925 C CA . ILE A 1 123 ? -6.024 -4.749 2.313 1.00 97.56 123 ILE A CA 1
ATOM 926 C C . ILE A 1 123 ? -5.965 -5.626 3.574 1.00 97.56 123 ILE A C 1
ATOM 928 O O . ILE A 1 123 ? -6.180 -5.095 4.662 1.00 97.56 123 ILE A O 1
ATOM 932 N N . HIS A 1 124 ? -5.631 -6.919 3.471 1.00 97.69 124 HIS A N 1
ATOM 933 C CA . HIS A 1 124 ? -5.451 -7.781 4.645 1.00 97.69 124 HIS A CA 1
ATOM 934 C C . HIS A 1 124 ? -4.316 -7.247 5.518 1.00 97.69 124 HIS A C 1
ATOM 936 O O . HIS A 1 124 ? -4.507 -7.000 6.710 1.00 97.69 124 HIS A O 1
ATOM 942 N N . TYR A 1 125 ? -3.171 -6.959 4.897 1.00 97.06 125 TYR A N 1
ATOM 943 C CA . TYR A 1 125 ? -2.026 -6.353 5.567 1.00 97.06 125 TYR A CA 1
ATOM 944 C C . TYR A 1 125 ? -2.333 -4.956 6.105 1.00 97.06 125 TYR A C 1
ATOM 946 O O . TYR A 1 125 ? -1.992 -4.659 7.246 1.00 97.06 125 TYR A O 1
ATOM 954 N N . ALA A 1 126 ? -3.038 -4.109 5.348 1.00 96.25 126 ALA A N 1
ATOM 955 C CA . ALA A 1 126 ? -3.419 -2.780 5.830 1.00 96.25 126 ALA A CA 1
ATOM 956 C C . ALA A 1 126 ? -4.329 -2.843 7.077 1.00 96.25 126 ALA A C 1
ATOM 958 O O . ALA A 1 126 ? -4.200 -2.041 8.008 1.00 96.25 126 ALA A O 1
ATOM 959 N N . CYS A 1 127 ? -5.235 -3.825 7.115 1.00 95.62 127 CYS A N 1
ATOM 960 C CA . CYS A 1 127 ? -6.116 -4.087 8.249 1.00 95.62 127 CYS A CA 1
ATOM 961 C C . CYS A 1 127 ? -5.350 -4.643 9.459 1.00 95.62 127 CYS A C 1
ATOM 963 O O . CYS A 1 127 ? -5.562 -4.183 10.584 1.00 95.62 127 CYS A O 1
ATOM 965 N N . GLN A 1 128 ? -4.427 -5.578 9.227 1.00 94.25 128 GLN A N 1
ATOM 966 C CA . GLN A 1 128 ? -3.589 -6.187 10.257 1.00 94.25 128 GLN A CA 1
ATOM 967 C C . GLN A 1 128 ? -2.604 -5.174 10.860 1.00 94.25 128 GLN A C 1
ATOM 969 O O . GLN A 1 128 ? -2.499 -5.030 12.075 1.00 94.25 128 GLN A O 1
ATOM 974 N N . ASN A 1 129 ? -1.916 -4.385 10.041 1.00 92.69 129 ASN A N 1
ATOM 975 C CA . ASN A 1 129 ? -0.740 -3.618 10.458 1.00 92.69 129 ASN A CA 1
ATOM 976 C C . ASN A 1 129 ? -1.036 -2.158 10.836 1.00 92.69 129 ASN A C 1
ATOM 978 O O . ASN A 1 129 ? -0.197 -1.279 10.688 1.00 92.69 129 ASN A O 1
ATOM 982 N N . GLN A 1 130 ? -2.228 -1.889 11.383 1.00 86.50 130 GLN A N 1
ATOM 983 C CA . GLN A 1 130 ? -2.634 -0.578 11.919 1.00 86.50 130 GLN A CA 1
ATOM 984 C C . GLN A 1 130 ? -2.464 0.618 10.962 1.00 86.50 130 GLN A C 1
ATOM 986 O O . GLN A 1 130 ? -2.354 1.758 11.418 1.00 86.50 130 GLN A O 1
ATOM 991 N N . THR A 1 131 ? -2.557 0.404 9.652 1.00 93.88 131 THR A N 1
ATOM 992 C CA . THR A 1 131 ? -2.522 1.482 8.654 1.00 93.88 131 THR A CA 1
ATOM 993 C C . THR A 1 131 ? -3.537 2.585 8.962 1.00 93.88 131 THR A C 1
ATOM 995 O O . THR A 1 131 ? -4.564 2.336 9.595 1.00 93.88 131 THR A O 1
ATOM 998 N N . SER A 1 132 ? -3.277 3.823 8.540 1.00 95.31 132 SER A N 1
ATOM 999 C CA . SER A 1 132 ? -4.211 4.936 8.729 1.00 95.31 132 SER A CA 1
ATOM 1000 C C . SER A 1 132 ? -5.643 4.598 8.263 1.00 95.31 132 SER A C 1
ATOM 1002 O O . SER A 1 132 ? -5.847 3.850 7.303 1.00 95.31 132 SER A O 1
ATOM 1004 N N . PHE A 1 133 ? -6.654 5.153 8.944 1.00 96.38 133 PHE A N 1
ATOM 1005 C CA . PHE A 1 133 ? -8.056 4.994 8.528 1.00 96.38 133 PHE A CA 1
ATOM 1006 C C . PHE A 1 133 ? -8.280 5.495 7.095 1.00 96.38 133 PHE A C 1
ATOM 1008 O O . PHE A 1 133 ? -9.002 4.859 6.335 1.00 96.38 133 PHE A O 1
ATOM 1015 N N . GLU A 1 134 ? -7.610 6.584 6.714 1.00 97.62 134 GLU A N 1
ATOM 1016 C CA . GLU A 1 134 ? -7.723 7.170 5.379 1.00 97.62 134 GLU A CA 1
ATOM 1017 C C . GLU A 1 134 ? -7.215 6.221 4.285 1.00 97.62 134 GLU A C 1
ATOM 1019 O O . GLU A 1 134 ? -7.842 6.095 3.240 1.00 97.62 134 GLU A O 1
ATOM 1024 N N . SER A 1 135 ? -6.130 5.481 4.528 1.00 97.00 135 SER A N 1
ATOM 1025 C CA . SER A 1 135 ? -5.642 4.491 3.562 1.00 97.00 135 SER A CA 1
ATOM 1026 C C . SER A 1 135 ? -6.636 3.341 3.371 1.00 97.00 135 SER A C 1
ATOM 1028 O O . SER A 1 135 ? -6.900 2.948 2.238 1.00 97.00 135 SER A O 1
ATOM 1030 N N . ILE A 1 136 ? -7.222 2.822 4.461 1.00 97.44 136 ILE A N 1
ATOM 1031 C CA . ILE A 1 136 ? -8.265 1.777 4.391 1.00 97.44 136 ILE A CA 1
ATOM 1032 C C . ILE A 1 136 ? -9.480 2.301 3.621 1.00 97.44 136 ILE A C 1
ATOM 1034 O O . ILE A 1 136 ? -10.017 1.611 2.759 1.00 97.44 136 ILE A O 1
ATOM 1038 N N . LYS A 1 137 ? -9.879 3.546 3.886 1.00 97.00 137 LYS A N 1
ATOM 1039 C CA . LYS A 1 137 ? -10.958 4.209 3.163 1.00 97.00 137 LYS A CA 1
ATOM 1040 C C . LYS A 1 137 ? -10.665 4.303 1.662 1.00 97.00 137 LYS A C 1
ATOM 1042 O O . LYS A 1 137 ? -11.517 3.919 0.872 1.00 97.00 137 LYS A O 1
ATOM 1047 N N . ILE A 1 138 ? -9.45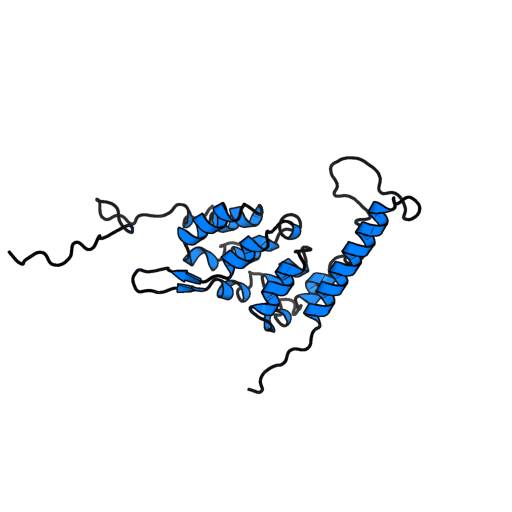4 4.695 1.265 1.00 96.69 138 ILE A N 1
ATOM 1048 C CA . ILE A 1 138 ? -9.044 4.759 -0.148 1.00 96.69 138 ILE A CA 1
ATOM 1049 C C . ILE A 1 138 ? -9.114 3.390 -0.833 1.00 96.69 138 ILE A C 1
ATOM 1051 O O . ILE A 1 138 ? -9.571 3.322 -1.975 1.00 96.69 138 ILE A O 1
ATOM 1055 N N . PHE A 1 139 ? -8.702 2.305 -0.163 1.00 95.94 139 PHE A N 1
ATOM 1056 C CA . PHE A 1 139 ? -8.859 0.949 -0.707 1.00 95.94 139 PHE A CA 1
ATOM 1057 C C . PHE A 1 139 ? -10.326 0.642 -1.035 1.00 95.94 139 PHE A C 1
ATOM 1059 O O . PHE A 1 139 ? -10.630 0.177 -2.133 1.00 95.94 139 PHE A O 1
ATOM 1066 N N . ILE A 1 140 ? -11.233 0.942 -0.104 1.00 95.06 140 ILE A N 1
ATOM 1067 C CA . ILE A 1 140 ? -12.665 0.646 -0.230 1.00 95.06 140 ILE A CA 1
ATOM 1068 C C . ILE A 1 140 ? -13.335 1.569 -1.259 1.00 95.06 140 ILE A C 1
ATOM 1070 O O . ILE A 1 140 ? -14.159 1.111 -2.045 1.00 95.06 140 ILE A O 1
ATOM 1074 N N . GLU A 1 141 ? -12.955 2.844 -1.322 1.00 91.88 141 GLU A N 1
ATOM 1075 C CA . GLU A 1 141 ? -13.484 3.793 -2.311 1.00 91.88 141 GLU A CA 1
ATOM 1076 C C . GLU A 1 141 ? -13.041 3.456 -3.741 1.00 91.88 141 GLU A C 1
ATOM 1078 O O . GLU A 1 141 ? -13.834 3.580 -4.672 1.00 91.88 141 GLU A O 1
ATOM 1083 N N . ASN A 1 142 ? -11.801 2.993 -3.933 1.00 90.12 142 ASN A N 1
ATOM 1084 C CA . ASN A 1 142 ? -11.312 2.592 -5.257 1.00 90.12 142 ASN A CA 1
ATOM 1085 C C . ASN A 1 142 ? -11.794 1.199 -5.659 1.00 90.12 142 ASN A C 1
ATOM 1087 O O . ASN A 1 142 ? -11.952 0.915 -6.848 1.00 90.12 142 ASN A O 1
ATOM 1091 N N . PHE A 1 143 ? -11.999 0.310 -4.687 1.00 91.44 143 PHE A N 1
ATOM 1092 C CA . PHE A 1 143 ? -12.417 -1.052 -4.962 1.00 91.44 143 PHE A CA 1
ATOM 1093 C C . PHE A 1 143 ? -13.228 -1.651 -3.809 1.00 91.44 143 PHE A C 1
ATOM 1095 O O . PHE A 1 143 ? -12.736 -2.476 -3.046 1.00 91.44 143 PHE A O 1
ATOM 1102 N N . LYS A 1 144 ? -14.514 -1.291 -3.715 1.00 92.38 144 LYS A N 1
ATOM 1103 C CA . LYS A 1 144 ? -15.398 -1.663 -2.590 1.00 92.38 144 LYS A CA 1
ATOM 1104 C C . LYS A 1 144 ? -15.403 -3.161 -2.264 1.00 92.38 144 LYS A C 1
ATOM 1106 O O . LYS A 1 144 ? -15.453 -3.544 -1.103 1.00 92.38 144 LYS A O 1
ATOM 1111 N N . ARG A 1 145 ? -15.288 -4.019 -3.283 1.00 92.69 145 ARG A N 1
ATOM 1112 C CA . ARG A 1 145 ? -15.303 -5.484 -3.143 1.00 92.69 145 ARG A CA 1
ATOM 1113 C C . ARG A 1 145 ? -14.029 -6.067 -2.506 1.00 92.69 145 ARG A C 1
ATOM 1115 O O . ARG A 1 145 ? -14.048 -7.235 -2.142 1.00 92.69 145 ARG A O 1
ATOM 1122 N N . CYS A 1 146 ? -12.951 -5.296 -2.303 1.00 94.69 146 CYS A N 1
ATOM 1123 C CA . CYS A 1 146 ? -11.748 -5.817 -1.629 1.00 94.69 146 CYS A CA 1
ATOM 1124 C C . CYS A 1 146 ? -12.033 -6.323 -0.208 1.00 94.69 146 CYS A C 1
ATOM 1126 O O . CYS A 1 146 ? -11.343 -7.220 0.264 1.00 94.69 146 CYS A O 1
ATOM 1128 N N . VAL A 1 147 ? -13.074 -5.808 0.456 1.00 95.88 147 VAL A N 1
ATOM 1129 C CA . VAL A 1 147 ? -13.479 -6.258 1.798 1.00 95.88 147 VAL A CA 1
ATOM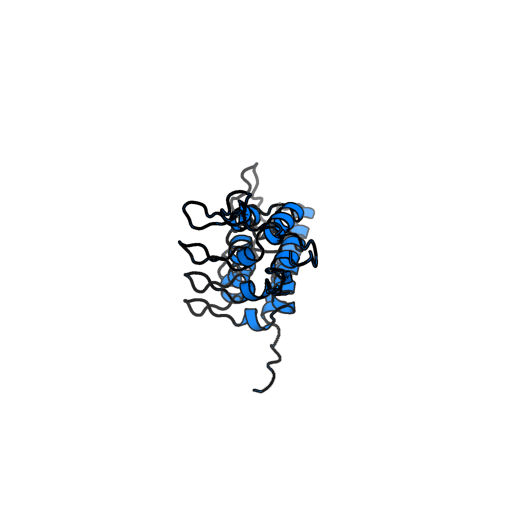 1130 C C . VAL A 1 147 ? -14.020 -7.693 1.820 1.00 95.88 147 VAL A C 1
ATOM 1132 O O . VAL A 1 147 ? -14.143 -8.271 2.895 1.00 95.88 147 VAL A O 1
ATOM 1135 N N . THR A 1 148 ? -14.339 -8.275 0.656 1.00 95.81 148 THR A N 1
ATOM 1136 C CA . THR A 1 148 ? -14.814 -9.664 0.529 1.00 95.81 148 THR A CA 1
ATOM 1137 C C . THR A 1 148 ? -13.739 -10.624 0.036 1.00 95.81 148 THR A C 1
ATOM 1139 O O . THR A 1 148 ? -14.058 -11.766 -0.289 1.00 95.81 148 THR A O 1
ATOM 1142 N N . TYR A 1 149 ? -12.505 -10.162 -0.150 1.00 96.44 149 TYR A N 1
ATOM 1143 C CA . TYR A 1 149 ? -11.423 -11.026 -0.603 1.00 96.44 149 TYR A CA 1
ATOM 1144 C C . TYR A 1 149 ? -11.041 -11.987 0.507 1.00 96.44 149 TYR A C 1
ATOM 1146 O O . TYR A 1 149 ? -10.861 -11.563 1.638 1.00 96.44 149 TYR A O 1
ATOM 1154 N N . GLN A 1 150 ? -10.974 -13.269 0.179 1.00 97.88 150 GLN A N 1
ATOM 1155 C CA . GLN A 1 150 ? -10.558 -14.307 1.107 1.00 97.88 150 GLN A CA 1
ATOM 1156 C C . GLN A 1 150 ? -9.107 -14.649 0.808 1.00 97.88 150 GLN A C 1
ATOM 1158 O O . GLN A 1 150 ? -8.758 -14.809 -0.361 1.00 97.88 150 GLN A O 1
ATOM 1163 N N . ASN A 1 151 ? -8.284 -14.747 1.847 1.00 97.75 151 ASN A N 1
ATOM 1164 C CA . ASN A 1 151 ? -6.951 -15.323 1.716 1.00 97.75 151 ASN A CA 1
ATOM 1165 C C . ASN A 1 151 ? -7.007 -16.860 1.597 1.00 97.75 151 ASN A C 1
ATOM 1167 O O . ASN A 1 151 ? -8.089 -17.455 1.559 1.00 97.75 151 ASN A O 1
ATOM 1171 N N . SER A 1 152 ? -5.842 -17.514 1.583 1.00 97.75 152 SER A N 1
ATOM 1172 C CA . SER A 1 152 ? -5.743 -18.979 1.492 1.00 97.75 152 SER A CA 1
ATOM 1173 C C . SER A 1 152 ? -6.395 -19.731 2.661 1.00 97.75 152 SER A C 1
ATOM 1175 O O . SER A 1 152 ? -6.782 -20.886 2.492 1.00 97.75 152 SER A O 1
ATOM 1177 N N . ASP A 1 153 ? -6.568 -19.083 3.815 1.00 97.12 153 ASP A N 1
ATOM 1178 C CA . ASP A 1 153 ? -7.257 -19.636 4.989 1.00 97.12 153 ASP A CA 1
ATOM 1179 C C . ASP A 1 153 ? -8.778 -19.373 4.966 1.00 97.12 153 ASP A C 1
ATOM 1181 O O . ASP A 1 153 ? -9.513 -19.822 5.846 1.00 97.12 153 ASP A O 1
ATOM 1185 N N . GLY A 1 154 ? -9.283 -18.659 3.953 1.00 97.62 154 GLY A N 1
ATOM 1186 C CA . GLY A 1 154 ? -10.683 -18.242 3.862 1.00 97.62 154 GLY A CA 1
ATOM 1187 C C . GLY A 1 154 ? -11.005 -16.957 4.634 1.00 97.62 154 GLY A C 1
ATOM 1188 O O . GLY A 1 154 ? -12.169 -16.536 4.667 1.00 97.62 154 GLY A O 1
ATOM 1189 N N . ASP A 1 155 ? -9.998 -16.314 5.224 1.00 97.88 155 ASP A N 1
ATOM 1190 C CA . ASP A 1 155 ? -10.143 -15.111 6.032 1.00 97.88 155 A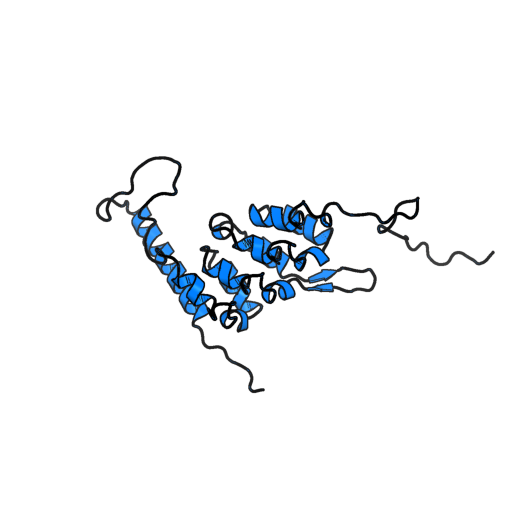SP A CA 1
ATOM 1191 C C . ASP A 1 155 ? -10.345 -13.872 5.156 1.00 97.88 155 ASP A C 1
ATOM 1193 O O . ASP A 1 155 ? -9.547 -13.559 4.280 1.00 97.88 155 ASP A O 1
ATOM 1197 N N . LEU A 1 156 ? -11.418 -13.136 5.442 1.00 97.56 156 LEU A N 1
ATOM 1198 C CA . LEU A 1 156 ? -11.641 -11.749 5.008 1.00 97.56 156 LEU A CA 1
ATOM 1199 C C . LEU A 1 156 ? -10.679 -10.745 5.685 1.00 97.56 156 LEU A C 1
ATOM 1201 O O . LEU A 1 156 ? -10.232 -11.005 6.806 1.00 97.56 156 LEU A O 1
ATOM 1205 N N . PRO A 1 157 ? -10.500 -9.516 5.151 1.00 97.00 157 PRO A N 1
ATOM 1206 C CA . PRO A 1 157 ? -9.616 -8.502 5.741 1.00 97.00 157 PRO A CA 1
ATOM 1207 C C . PRO A 1 157 ? -9.987 -8.107 7.174 1.00 97.00 157 PRO A C 1
ATOM 1209 O O . PRO A 1 157 ? -9.122 -7.758 7.980 1.00 97.00 157 PRO A O 1
ATOM 1212 N N . ILE A 1 158 ? -11.274 -8.195 7.528 1.00 96.25 158 ILE A N 1
ATOM 1213 C CA . ILE A 1 158 ? -11.723 -7.958 8.902 1.00 96.25 158 ILE A CA 1
ATOM 1214 C C . ILE A 1 158 ? -11.213 -9.029 9.879 1.00 96.25 158 ILE A C 1
ATOM 1216 O O . ILE A 1 158 ? -10.919 -8.687 11.021 1.00 96.25 158 ILE A O 1
ATOM 1220 N N . HIS A 1 159 ? -11.028 -10.286 9.459 1.00 96.25 159 HIS A N 1
ATOM 1221 C CA . HIS A 1 159 ? -10.403 -11.303 10.313 1.00 96.25 159 HIS A CA 1
ATOM 1222 C C . HIS A 1 159 ? -8.945 -10.933 10.600 1.00 96.25 159 HIS A C 1
ATOM 1224 O O . HIS A 1 159 ? -8.536 -10.963 11.758 1.00 96.25 159 HIS A O 1
ATOM 1230 N N . SER A 1 160 ? -8.196 -10.453 9.598 1.00 94.25 160 SER A N 1
ATOM 1231 C CA . SER A 1 160 ? -6.820 -9.963 9.788 1.00 94.25 160 SER A CA 1
ATOM 1232 C C . SER A 1 160 ? -6.742 -8.751 10.723 1.00 94.25 160 SER A C 1
ATOM 1234 O O . SER A 1 160 ? -5.778 -8.600 11.470 1.00 94.25 160 SER A O 1
ATOM 1236 N N . MET A 1 161 ? -7.764 -7.888 10.726 1.00 92.81 161 MET A N 1
ATOM 1237 C CA . MET A 1 161 ? -7.875 -6.801 11.705 1.00 92.81 161 MET A CA 1
ATOM 1238 C C . MET A 1 161 ? -8.085 -7.336 13.131 1.00 92.81 161 MET A C 1
ATOM 1240 O O . MET A 1 161 ? -7.505 -6.817 14.086 1.00 92.81 161 MET A O 1
ATOM 1244 N N . LEU A 1 162 ? -8.942 -8.351 13.276 1.00 91.69 162 LEU A N 1
ATOM 1245 C CA . LEU A 1 162 ? -9.352 -8.923 14.561 1.00 91.69 162 LEU A CA 1
ATOM 1246 C C . LEU A 1 162 ? -8.326 -9.896 15.155 1.00 91.69 162 LEU A C 1
ATOM 1248 O O . LEU A 1 162 ? -8.315 -10.070 16.371 1.00 91.69 162 LEU A O 1
ATOM 1252 N N . SER A 1 163 ? -7.450 -10.490 14.342 1.00 87.44 163 SER A N 1
ATOM 1253 C CA . SER A 1 163 ? -6.410 -11.421 14.803 1.00 87.44 163 SER A CA 1
ATOM 1254 C C . SER A 1 163 ? -5.318 -10.748 15.642 1.00 87.44 163 SER A C 1
ATOM 1256 O O . SER A 1 163 ? -4.517 -11.426 16.283 1.00 87.44 163 SER A O 1
ATOM 1258 N N . ARG A 1 164 ? -5.294 -9.409 15.713 1.00 78.62 164 ARG A N 1
ATOM 1259 C CA . ARG A 1 164 ? -4.398 -8.686 16.620 1.00 78.62 164 ARG A CA 1
ATOM 1260 C C . ARG A 1 164 ? -4.844 -8.783 18.070 1.00 78.62 164 ARG A C 1
ATOM 1262 O O . ARG A 1 164 ? -5.855 -8.204 18.466 1.00 78.62 164 ARG A O 1
ATOM 1269 N N . GLU A 1 165 ? -3.952 -9.323 18.896 1.00 66.19 165 GLU A N 1
ATOM 1270 C CA . GLU A 1 165 ? -4.097 -9.459 20.353 1.00 66.19 165 GLU A CA 1
ATOM 1271 C C . GLU A 1 165 ? -4.415 -8.140 21.095 1.00 66.19 165 GLU A C 1
ATOM 1273 O O . GLU A 1 165 ? -4.878 -8.151 22.237 1.00 66.19 165 GLU A O 1
ATOM 1278 N N . HIS A 1 166 ? -4.192 -6.976 20.469 1.00 66.25 166 HIS A N 1
ATOM 1279 C CA . HIS A 1 166 ? -4.323 -5.655 21.098 1.00 66.25 166 HIS A CA 1
ATOM 1280 C C . HIS A 1 166 ? -5.185 -4.655 20.315 1.00 66.25 166 HIS A C 1
ATOM 1282 O O . HIS A 1 166 ? -4.987 -3.451 20.452 1.00 66.25 166 HIS A O 1
ATOM 1288 N N . LEU A 1 167 ? -6.161 -5.106 19.517 1.00 67.38 167 LEU A N 1
ATOM 1289 C CA . LEU A 1 167 ? -6.970 -4.210 18.673 1.00 67.38 167 LEU A CA 1
ATOM 1290 C C . LEU A 1 167 ? -7.577 -3.001 19.421 1.00 67.38 167 LEU A C 1
ATOM 1292 O O . LEU A 1 167 ? -7.668 -1.907 18.870 1.00 67.38 167 LEU A O 1
ATOM 1296 N N . PHE A 1 168 ? -7.961 -3.178 20.688 1.00 66.56 168 PHE A N 1
ATOM 1297 C CA . PHE A 1 168 ? -8.529 -2.119 21.535 1.00 66.56 168 PHE A CA 1
ATOM 1298 C C . PHE A 1 168 ? -7.725 -1.820 22.798 1.00 66.56 168 PHE A C 1
ATOM 1300 O O . PHE A 1 168 ? -8.177 -1.033 23.635 1.00 66.56 168 PHE A O 1
ATOM 1307 N N . LEU A 1 169 ? -6.575 -2.468 22.965 1.00 57.88 169 LEU A N 1
ATOM 1308 C CA . LEU A 1 169 ? -5.741 -2.297 24.141 1.00 57.88 169 LEU A CA 1
ATOM 1309 C C . LEU A 1 169 ? -4.602 -1.342 23.800 1.00 57.88 169 LEU A C 1
ATOM 1311 O O . LEU A 1 169 ? -3.961 -1.462 22.757 1.00 57.88 169 LEU A O 1
ATOM 1315 N N . ALA A 1 170 ? -4.337 -0.400 24.708 1.00 51.09 170 ALA A N 1
ATOM 1316 C CA . ALA A 1 170 ? -3.038 0.256 24.773 1.00 51.09 170 ALA A CA 1
ATOM 1317 C C . ALA A 1 170 ? -1.949 -0.821 24.675 1.00 51.09 170 ALA A C 1
ATOM 1319 O O . ALA A 1 170 ? -2.152 -1.869 25.291 1.00 51.09 170 ALA A O 1
ATOM 1320 N N . PRO A 1 171 ? -0.813 -0.606 23.990 1.00 49.31 171 PRO A N 1
ATOM 1321 C CA . PRO A 1 171 ? 0.312 -1.524 24.119 1.00 49.31 171 PRO A CA 1
ATOM 1322 C C . PRO A 1 171 ? 0.652 -1.645 25.610 1.00 49.31 171 PRO A C 1
ATOM 1324 O O . PRO A 1 171 ? 1.163 -0.710 26.224 1.00 49.31 171 PRO A O 1
ATOM 1327 N N . THR A 1 172 ? 0.277 -2.768 26.220 1.00 45.00 172 THR A N 1
ATOM 1328 C CA . THR A 1 172 ? 0.464 -3.025 27.654 1.00 45.00 172 THR A CA 1
ATOM 1329 C C . THR A 1 172 ? 1.888 -3.483 27.947 1.00 45.00 172 THR A C 1
ATOM 1331 O O . THR A 1 172 ? 2.296 -3.524 29.104 1.00 45.00 172 THR A O 1
ATOM 1334 N N . SER A 1 173 ? 2.672 -3.772 26.907 1.00 45.09 173 SER A N 1
ATOM 1335 C CA . SER A 1 173 ? 4.050 -4.220 27.013 1.00 45.09 173 SER A CA 1
ATOM 1336 C C . SER A 1 173 ? 4.812 -3.943 25.711 1.00 45.09 173 SER A C 1
ATOM 1338 O O . SER A 1 173 ? 4.435 -4.425 24.651 1.00 45.09 173 SER A O 1
ATOM 1340 N N . GLY A 1 174 ? 5.882 -3.149 25.805 1.00 46.97 174 GLY A N 1
ATOM 1341 C CA . GLY A 1 174 ? 7.121 -3.358 25.047 1.00 46.97 174 GLY A CA 1
ATOM 1342 C C . GLY A 1 174 ? 7.116 -3.242 23.517 1.00 46.97 174 GLY A C 1
ATOM 1343 O O . GLY A 1 174 ? 7.318 -4.237 22.842 1.00 46.97 174 GLY A O 1
ATOM 1344 N N . SER A 1 175 ? 7.096 -2.019 22.978 1.00 38.81 175 SER A N 1
ATOM 1345 C CA . SER A 1 175 ? 7.992 -1.650 21.858 1.00 38.81 175 SER A CA 1
ATOM 1346 C C . SER A 1 175 ? 8.190 -0.132 21.768 1.00 38.81 175 SER A C 1
ATOM 1348 O O . SER A 1 175 ? 8.143 0.485 20.712 1.00 38.81 175 SER A O 1
ATOM 1350 N N . VAL A 1 176 ? 8.416 0.505 22.918 1.00 39.53 176 VAL A N 1
ATOM 1351 C CA . VAL A 1 176 ? 9.182 1.752 22.947 1.00 39.53 176 VAL A CA 1
ATOM 1352 C C . VAL A 1 176 ? 10.564 1.332 23.425 1.00 39.53 176 VAL A C 1
ATOM 1354 O O . VAL A 1 176 ? 10.813 1.224 24.627 1.00 39.53 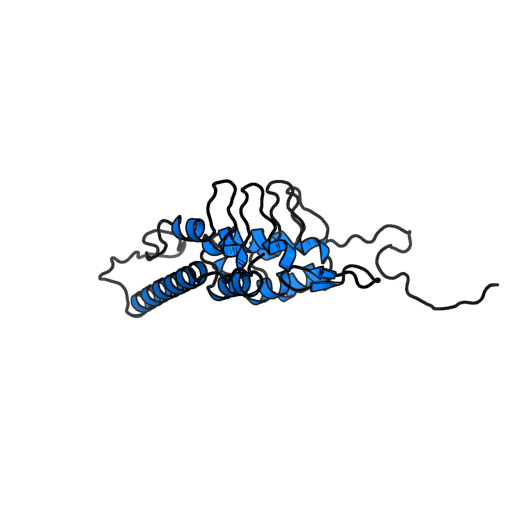176 VAL A O 1
ATOM 1357 N N . ARG A 1 177 ? 11.468 0.996 22.495 1.00 38.00 177 ARG A N 1
ATOM 1358 C CA . ARG A 1 177 ? 12.903 0.919 22.813 1.00 38.00 177 ARG A CA 1
ATOM 1359 C C . ARG A 1 177 ? 13.378 2.349 23.064 1.00 38.00 177 ARG A C 1
ATOM 1361 O O . ARG A 1 177 ? 13.901 3.011 22.181 1.00 38.00 177 ARG A O 1
ATOM 1368 N N . GLY A 1 178 ? 13.100 2.833 24.268 1.00 33.53 178 GLY A N 1
ATOM 1369 C CA . GLY A 1 178 ? 13.359 4.204 24.680 1.00 33.53 178 GLY A CA 1
ATOM 1370 C C . GLY A 1 178 ? 12.537 4.578 25.906 1.00 33.53 178 GLY A C 1
ATOM 1371 O O . GLY A 1 178 ? 11.514 5.231 25.779 1.00 33.53 178 GLY A O 1
ATOM 1372 N N . ALA A 1 179 ? 13.026 4.164 27.076 1.00 31.64 179 ALA A N 1
ATOM 1373 C CA . ALA A 1 179 ? 12.642 4.633 28.408 1.00 31.64 179 ALA A CA 1
ATOM 1374 C C . ALA A 1 179 ? 11.198 4.356 28.896 1.00 31.64 179 ALA A C 1
ATOM 1376 O O . ALA A 1 179 ? 10.258 5.062 28.570 1.00 31.64 179 ALA A O 1
ATOM 1377 N N . SER A 1 180 ? 11.115 3.380 29.810 1.00 40.47 180 SER A N 1
ATOM 1378 C CA . SER A 1 180 ? 10.396 3.411 31.097 1.00 40.47 180 SER A CA 1
ATOM 1379 C C . SER A 1 180 ? 8.916 3.842 31.138 1.00 40.47 180 SER A C 1
ATOM 1381 O O . SER A 1 180 ? 8.562 4.954 30.769 1.00 40.47 180 SER A O 1
ATOM 1383 N N . LEU A 1 181 ? 8.115 3.013 31.828 1.00 40.34 181 LEU A N 1
ATOM 1384 C CA . LEU A 1 181 ? 6.777 3.278 32.392 1.00 40.34 181 LEU A CA 1
ATOM 1385 C C . LEU A 1 181 ? 5.573 2.776 31.574 1.00 40.34 181 LEU A C 1
ATOM 1387 O O . LEU A 1 181 ? 4.734 3.555 31.128 1.00 40.34 181 LEU A O 1
ATOM 1391 N N . ALA A 1 182 ? 5.370 1.455 31.545 1.00 45.75 182 ALA A N 1
ATOM 1392 C CA . ALA A 1 182 ? 4.007 0.922 31.509 1.00 45.75 182 ALA A CA 1
ATOM 1393 C C . ALA A 1 182 ? 3.333 1.249 32.857 1.00 45.75 182 ALA A C 1
ATOM 1395 O O . ALA A 1 182 ? 3.415 0.498 33.827 1.00 45.75 182 ALA A O 1
ATOM 1396 N N . LYS A 1 183 ? 2.749 2.445 32.958 1.00 51.19 183 LYS A N 1
ATOM 1397 C CA . LYS A 1 183 ? 1.969 2.868 34.123 1.00 51.19 183 LYS A CA 1
ATOM 1398 C C . LYS A 1 183 ? 0.641 2.095 34.140 1.00 51.19 183 LYS A C 1
ATOM 1400 O O . LYS A 1 183 ? -0.058 2.111 33.127 1.00 51.19 183 LYS A O 1
ATOM 1405 N N . PRO A 1 184 ? 0.250 1.453 35.260 1.00 53.44 184 PRO A N 1
ATOM 1406 C CA . PRO A 1 184 ? -1.085 0.876 35.396 1.00 53.44 184 PRO A CA 1
ATOM 1407 C C . PRO A 1 184 ? -2.171 1.912 35.064 1.00 53.44 184 PRO A C 1
ATOM 1409 O O . PRO A 1 184 ? -1.963 3.106 35.271 1.00 53.44 184 PRO A O 1
ATOM 1412 N N . LEU A 1 185 ? -3.344 1.466 34.593 1.00 51.50 185 LEU A N 1
ATOM 1413 C CA . LEU A 1 185 ? -4.467 2.300 34.108 1.00 51.50 185 LEU A CA 1
ATOM 1414 C C . LEU A 1 185 ? -4.844 3.496 35.018 1.00 51.50 185 LEU A C 1
ATOM 1416 O O . LEU A 1 185 ? -5.359 4.505 34.533 1.00 51.50 185 LEU A O 1
ATOM 1420 N N . GLY A 1 186 ? -4.560 3.416 36.323 1.00 53.25 186 GLY A N 1
ATOM 1421 C CA . GLY A 1 186 ? -4.764 4.497 37.296 1.00 53.25 186 GLY A CA 1
ATOM 1422 C C . GLY A 1 186 ? -3.753 5.657 37.243 1.00 53.25 186 GLY A C 1
ATOM 1423 O O . GLY A 1 186 ? -4.030 6.710 37.807 1.00 53.25 186 GLY A O 1
ATOM 1424 N N . LEU A 1 187 ? -2.618 5.505 36.555 1.00 60.06 187 LEU A N 1
ATOM 1425 C CA . LEU A 1 187 ? -1.501 6.463 36.529 1.00 60.06 187 LEU A CA 1
ATOM 1426 C C . LEU A 1 187 ? -1.310 7.170 35.174 1.00 60.06 187 LEU A C 1
ATOM 1428 O O . LEU A 1 187 ? -0.369 7.951 35.024 1.00 60.06 187 LEU A O 1
ATOM 1432 N N . LEU A 1 188 ? -2.190 6.926 34.198 1.00 67.50 188 LEU A N 1
ATOM 1433 C CA . LEU A 1 188 ? -2.143 7.607 32.903 1.00 67.50 188 LEU A CA 1
ATOM 1434 C C . LEU A 1 188 ? -2.439 9.105 33.059 1.00 67.50 188 LEU A C 1
ATOM 1436 O O . LEU A 1 188 ? -3.426 9.512 33.686 1.00 67.50 188 LEU A O 1
ATOM 1440 N N . THR A 1 189 ? -1.609 9.921 32.424 1.00 81.50 189 THR A N 1
ATOM 1441 C CA . THR A 1 189 ? -1.830 11.351 32.224 1.00 81.50 189 THR A CA 1
ATOM 1442 C C . THR A 1 189 ? -3.113 11.592 31.426 1.00 81.50 189 THR A C 1
ATOM 1444 O O . THR A 1 189 ? -3.615 10.722 30.709 1.00 81.50 189 THR A O 1
ATOM 1447 N N . LYS A 1 190 ? -3.661 12.809 31.520 1.00 83.94 190 LYS A N 1
ATOM 1448 C CA . LYS A 1 190 ? -4.833 13.216 30.731 1.00 83.94 190 LYS A CA 1
ATOM 1449 C C . LYS A 1 190 ? -4.606 13.002 29.225 1.00 83.94 190 LYS A C 1
ATOM 1451 O O . LYS A 1 190 ? -5.465 12.417 28.575 1.00 83.94 190 LYS A O 1
ATOM 1456 N N . LYS A 1 191 ? -3.422 13.375 28.725 1.00 80.56 191 LYS A N 1
ATOM 1457 C CA . LYS A 1 191 ? -3.027 13.218 27.318 1.00 80.56 191 LYS A CA 1
ATOM 1458 C C . LYS A 1 191 ? -2.982 11.750 26.887 1.00 80.56 191 LYS A C 1
ATOM 1460 O O . LYS A 1 191 ? -3.485 11.411 25.825 1.00 80.56 191 LYS A O 1
ATOM 1465 N N . GLU A 1 192 ? -2.440 10.862 27.721 1.00 79.62 192 GLU A N 1
ATOM 1466 C CA . GLU A 1 192 ? -2.434 9.422 27.426 1.00 79.62 192 GLU A CA 1
ATOM 1467 C C . GLU A 1 192 ? -3.856 8.843 27.405 1.00 79.62 192 GLU A C 1
ATOM 1469 O O . GLU A 1 192 ? -4.177 8.039 26.536 1.00 79.62 192 GLU A O 1
ATOM 1474 N N . LYS A 1 193 ? -4.742 9.272 28.314 1.00 81.19 193 LYS A N 1
ATOM 1475 C CA . LYS A 1 193 ? -6.155 8.847 28.307 1.00 81.19 193 LYS A CA 1
ATOM 1476 C C . LYS A 1 193 ? -6.907 9.342 27.069 1.00 81.19 193 LYS A C 1
ATOM 1478 O O . LYS A 1 193 ? -7.753 8.616 26.552 1.00 81.19 193 LYS A O 1
ATOM 1483 N N . GLU A 1 194 ? -6.636 10.563 26.619 1.00 84.81 194 GLU A N 1
ATOM 1484 C CA . GLU A 1 194 ? -7.193 11.127 25.383 1.00 84.81 194 GLU A CA 1
ATOM 1485 C C . GLU A 1 194 ? -6.708 10.342 24.162 1.00 84.81 194 GLU A C 1
ATOM 1487 O O . GLU A 1 194 ? -7.537 9.837 23.407 1.00 84.81 194 GLU A O 1
ATOM 1492 N N . TRP A 1 195 ? -5.401 10.095 24.064 1.00 81.19 195 TRP A N 1
ATOM 1493 C CA . TRP A 1 195 ? -4.809 9.254 23.023 1.00 81.19 195 TRP A CA 1
ATOM 1494 C C . TRP A 1 195 ? -5.441 7.854 22.958 1.00 81.19 195 TRP A C 1
ATOM 1496 O O . TRP A 1 195 ? -5.829 7.388 21.890 1.00 81.19 195 TRP A O 1
ATOM 1506 N N . GLN A 1 196 ? -5.639 7.190 24.102 1.00 80.50 196 GLN A N 1
ATOM 1507 C CA . GLN A 1 196 ? -6.304 5.879 24.144 1.00 80.50 196 GLN A CA 1
ATOM 1508 C C . GLN A 1 196 ? -7.744 5.920 23.611 1.00 80.50 196 GLN A C 1
ATOM 1510 O O . GLN A 1 196 ? -8.196 4.986 22.942 1.00 80.50 196 GLN A O 1
ATOM 1515 N N . LYS A 1 197 ? -8.486 7.001 23.890 1.00 85.25 197 LYS A N 1
ATOM 1516 C CA . LYS A 1 197 ? -9.839 7.189 23.348 1.00 85.25 197 LYS A CA 1
ATOM 1517 C C . LYS A 1 197 ? -9.805 7.381 21.835 1.00 85.25 197 LYS A C 1
ATOM 1519 O O . LYS A 1 197 ? -10.635 6.785 21.151 1.00 85.25 197 LYS A O 1
ATOM 1524 N N . GLU A 1 198 ? -8.858 8.166 21.328 1.00 85.88 198 GLU A N 1
ATOM 1525 C CA . GLU A 1 198 ? -8.671 8.398 19.893 1.00 85.88 198 GLU A CA 1
ATOM 1526 C C . GLU A 1 198 ? -8.335 7.102 19.159 1.00 85.88 198 GLU A C 1
ATOM 1528 O O . GLU A 1 198 ? -9.030 6.752 18.206 1.00 85.88 198 GLU A O 1
ATOM 1533 N N . VAL A 1 199 ? -7.364 6.327 19.654 1.00 83.75 199 VAL A N 1
ATOM 1534 C CA . VAL A 1 199 ? -7.006 5.018 19.083 1.00 83.75 199 VAL A CA 1
ATOM 1535 C C . VAL A 1 199 ? -8.233 4.111 19.020 1.00 83.75 199 VAL A C 1
ATOM 1537 O O . VAL A 1 199 ? -8.569 3.592 17.955 1.00 83.75 199 VAL A O 1
ATOM 1540 N N . LYS A 1 200 ? -8.976 3.975 20.125 1.00 87.19 200 LYS A N 1
ATOM 1541 C CA . LYS A 1 200 ? -10.199 3.160 20.157 1.00 87.19 200 LYS A CA 1
ATOM 1542 C C . LYS A 1 200 ? -11.250 3.654 19.161 1.00 87.19 200 LYS A C 1
ATOM 1544 O O . LYS A 1 200 ? -11.938 2.841 18.544 1.00 87.19 200 LYS A O 1
ATOM 1549 N N . GLN A 1 201 ? -11.397 4.967 19.006 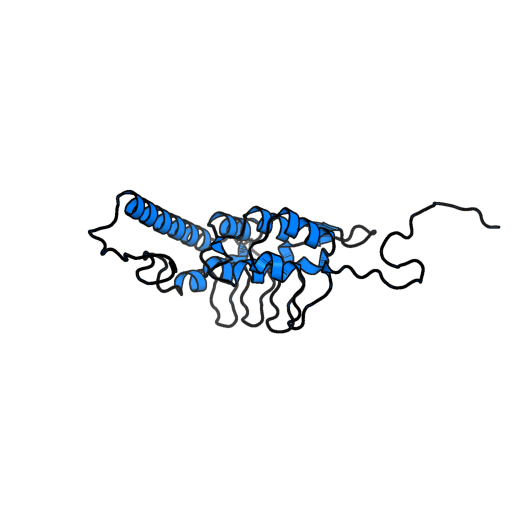1.00 90.81 201 GLN A N 1
ATOM 1550 C CA . GLN A 1 201 ? -12.342 5.553 18.063 1.00 90.81 201 GLN A CA 1
ATOM 1551 C C . GLN A 1 201 ? -11.936 5.285 16.609 1.00 90.81 201 GLN A C 1
ATOM 1553 O O . GLN A 1 201 ? -12.788 4.902 15.811 1.00 90.81 201 GLN A O 1
ATOM 1558 N N . VAL A 1 202 ? -10.650 5.408 16.275 1.00 90.75 202 VAL A N 1
ATOM 1559 C CA . VAL A 1 202 ? -10.119 5.092 14.941 1.00 90.75 202 VAL A CA 1
ATOM 1560 C C . VAL A 1 202 ? -10.338 3.618 14.601 1.00 90.75 202 VAL A C 1
ATOM 1562 O O . VAL A 1 202 ? -10.798 3.308 13.505 1.00 90.75 202 VAL A O 1
ATOM 1565 N N . GLN A 1 203 ? -10.097 2.702 15.543 1.00 90.94 203 GLN A N 1
ATOM 1566 C CA . GLN A 1 203 ? -10.340 1.272 15.314 1.00 90.94 203 GLN A CA 1
ATOM 1567 C C . GLN A 1 203 ? -11.828 0.973 15.088 1.00 90.94 203 GLN A C 1
ATOM 1569 O O . GLN A 1 203 ? -12.176 0.214 14.188 1.00 90.94 203 GLN A O 1
ATOM 1574 N N . LYS A 1 204 ? -12.734 1.644 15.811 1.00 92.19 204 LYS A N 1
ATOM 1575 C CA . LYS A 1 204 ? -14.179 1.544 15.540 1.00 92.19 204 LYS A CA 1
ATOM 1576 C C . LYS A 1 204 ? -14.559 2.042 14.144 1.00 92.19 204 LYS A C 1
ATOM 1578 O O . LYS A 1 204 ? -15.437 1.450 13.524 1.00 92.19 204 LYS A O 1
ATOM 1583 N N . LEU A 1 205 ? -13.938 3.120 13.659 1.00 95.19 205 LEU A N 1
ATOM 1584 C CA . LEU A 1 205 ? -14.190 3.638 12.310 1.00 95.19 205 LEU A CA 1
ATOM 1585 C C . LEU A 1 205 ? -13.742 2.641 11.236 1.00 95.19 205 LEU A C 1
ATOM 1587 O O . LEU A 1 205 ? -14.508 2.362 10.320 1.00 95.19 205 LEU A O 1
ATOM 1591 N N . LYS A 1 206 ? -12.552 2.051 11.396 1.00 95.19 206 LYS A N 1
ATOM 1592 C CA . LYS A 1 206 ? -12.040 0.993 10.511 1.00 95.19 206 LYS A CA 1
ATOM 1593 C C . LYS A 1 206 ? -12.957 -0.232 10.481 1.00 95.19 206 LYS A C 1
ATOM 1595 O O . LYS A 1 206 ? -13.293 -0.713 9.409 1.00 95.19 206 LYS A O 1
ATOM 1600 N N . MET A 1 207 ? -13.430 -0.697 11.639 1.00 94.94 207 MET A N 1
ATOM 1601 C CA . MET A 1 207 ? -14.392 -1.803 11.674 1.00 94.94 207 MET A CA 1
ATOM 1602 C C . MET A 1 207 ? -15.700 -1.443 10.979 1.00 94.94 207 MET A C 1
ATOM 1604 O O . MET A 1 207 ? -16.240 -2.256 10.242 1.00 94.94 207 MET A O 1
ATOM 1608 N N . ARG A 1 208 ? -16.219 -0.229 11.208 1.00 95.38 208 ARG A N 1
ATOM 1609 C CA . ARG A 1 208 ? -17.483 0.201 10.609 1.00 95.38 208 ARG A CA 1
ATOM 1610 C C . ARG A 1 208 ? -17.414 0.164 9.088 1.00 95.38 208 ARG A C 1
ATOM 1612 O O . ARG A 1 208 ? -18.293 -0.441 8.497 1.00 95.38 208 ARG A O 1
ATOM 1619 N N . ILE A 1 209 ? -16.380 0.757 8.489 1.00 95.56 209 ILE A N 1
ATOM 1620 C CA . ILE A 1 209 ? -16.264 0.813 7.026 1.00 95.56 209 ILE A CA 1
ATOM 1621 C C . ILE A 1 209 ? -16.065 -0.582 6.407 1.00 95.56 209 ILE A C 1
ATOM 1623 O O . ILE A 1 209 ? -16.567 -0.842 5.322 1.00 95.56 209 ILE A O 1
ATOM 1627 N N . LEU A 1 210 ? -15.408 -1.511 7.114 1.00 95.19 210 LEU A N 1
ATOM 1628 C CA . LEU A 1 210 ? -15.279 -2.911 6.678 1.00 95.19 210 LEU A CA 1
ATOM 1629 C C . LEU A 1 210 ? -16.589 -3.711 6.793 1.00 95.19 210 LEU A C 1
ATOM 1631 O O . LEU A 1 210 ? -16.750 -4.713 6.105 1.00 95.19 210 LEU A O 1
ATOM 1635 N N . LEU A 1 211 ? -17.505 -3.289 7.668 1.00 94.94 211 LEU A N 1
ATOM 1636 C CA . LEU A 1 211 ? -18.808 -3.923 7.902 1.00 94.94 211 LEU A CA 1
ATOM 1637 C C . LEU A 1 211 ? -19.950 -3.263 7.113 1.00 94.94 211 LEU A C 1
ATOM 1639 O O . LEU A 1 211 ? -21.101 -3.683 7.245 1.00 94.94 211 LEU A O 1
ATOM 1643 N N . GLU A 1 212 ? -19.669 -2.213 6.339 1.00 92.19 212 GLU A N 1
ATOM 1644 C CA . GLU A 1 212 ? -20.693 -1.537 5.548 1.00 92.19 212 GLU A CA 1
ATOM 1645 C C . GLU A 1 212 ? -21.278 -2.483 4.486 1.00 92.19 212 GLU A C 1
ATOM 1647 O O . GLU A 1 212 ? -20.523 -3.143 3.764 1.00 92.19 212 GLU A O 1
ATOM 1652 N N . PRO A 1 213 ? -22.617 -2.547 4.346 1.00 87.31 213 PRO A N 1
ATOM 1653 C CA . PRO A 1 213 ? -23.247 -3.365 3.322 1.00 87.31 213 PRO A CA 1
ATOM 1654 C C . PRO A 1 213 ? -22.738 -3.030 1.915 1.00 87.31 213 PRO A C 1
ATOM 1656 O O . PRO A 1 213 ? -22.623 -1.866 1.503 1.00 87.31 213 PRO A O 1
ATOM 1659 N N . LEU A 1 214 ? -22.451 -4.080 1.150 1.00 83.81 214 LEU A N 1
ATOM 1660 C CA . LEU A 1 214 ? -22.116 -3.958 -0.258 1.00 83.81 214 LEU A CA 1
ATOM 1661 C C . LEU A 1 214 ? -23.403 -3.963 -1.077 1.00 83.81 214 LEU A C 1
ATOM 1663 O O . LEU A 1 214 ? -24.125 -4.956 -1.106 1.00 83.81 214 LEU A O 1
ATOM 1667 N N . GLU A 1 215 ? -23.667 -2.861 -1.769 1.00 77.12 215 GLU A N 1
ATOM 1668 C CA . GLU A 1 215 ? -24.622 -2.846 -2.872 1.00 77.12 215 GLU A CA 1
ATOM 1669 C C . GLU A 1 215 ? -23.960 -3.571 -4.042 1.00 77.12 215 GLU A C 1
ATOM 1671 O O . GLU A 1 215 ? -23.093 -3.028 -4.728 1.00 77.12 215 GLU A O 1
ATOM 1676 N N . MET A 1 216 ? -24.293 -4.848 -4.193 1.00 62.12 216 MET A N 1
ATOM 1677 C CA . MET A 1 216 ? -23.844 -5.650 -5.319 1.00 62.12 216 MET A CA 1
ATOM 1678 C C . MET A 1 216 ? -24.873 -5.467 -6.437 1.00 62.12 216 MET A C 1
ATOM 1680 O O . MET A 1 216 ? -26.039 -5.786 -6.201 1.00 62.12 216 MET A O 1
ATOM 1684 N N . PRO A 1 217 ? -24.502 -4.938 -7.619 1.00 57.22 217 PRO A N 1
ATOM 1685 C CA . PRO A 1 217 ? -25.425 -4.922 -8.746 1.00 57.22 217 PRO A CA 1
ATOM 1686 C C . PRO A 1 217 ? -25.846 -6.363 -9.058 1.00 57.22 217 PRO A C 1
ATOM 1688 O O . PRO A 1 217 ? -25.003 -7.265 -9.089 1.00 57.22 217 PRO A O 1
ATOM 1691 N N . GLU A 1 218 ? -27.153 -6.575 -9.219 1.00 46.69 218 GLU A N 1
ATOM 1692 C CA . GLU A 1 218 ? -27.700 -7.853 -9.669 1.00 46.69 218 GLU A CA 1
ATOM 1693 C C . GLU A 1 218 ? -27.128 -8.157 -11.064 1.00 46.69 218 GLU A C 1
ATOM 1695 O O . GLU A 1 218 ? -27.251 -7.334 -11.965 1.00 46.69 218 GLU A O 1
ATOM 1700 N N . HIS A 1 219 ? -26.428 -9.293 -11.140 1.00 49.34 219 HIS A N 1
ATOM 1701 C CA . HIS A 1 219 ? -25.778 -9.971 -12.275 1.00 49.34 219 HIS A CA 1
ATOM 1702 C C . HIS A 1 219 ? -25.733 -9.295 -13.654 1.00 49.34 219 HIS A C 1
ATOM 1704 O O . HIS A 1 219 ? -26.793 -9.141 -14.298 1.00 49.34 219 HIS A O 1
#

Foldseek 3Di:
DPDDDDPDPPDDQADPVRHGDDDQQCDADPQQDGVLLVCLLQQHDLVVNLVSCQRPVVLLCRATPPWGQRSLLSNQQDLVRQQSHDPSSLVSLQDWYADDPVRDIDGSLVQQCRAINQQDGSLLSNLQNVHFLVSNVVSCVSPVCQQCRATPVGDGSVVSNVPDPDQLHDCCDDDPPDDDDSDPPVPDDPVRVVVSVVSNVRSVSSVPSSPDDDPDPDD

InterPro domains:
  IPR036770 Ankyrin repeat-containing domain superfamily [G3DSA:1.25.40.20] (12-183)
  IPR036770 Ankyrin repeat-containing domain superfamily [SSF48403] (18-166)

Organism: NCBI:txid44445